Protein AF-A0A957K5P0-F1 (afdb_monomer_lite)

pLDDT: mean 85.49, std 14.0, range [40.69, 98.44]

Secondary structure (DSSP, 8-state):
--EEEEE--SSHHHHHHHHHHHHHHHHTT-EEEEEE-GGGHHHHHTTT-EEEE-S--HHHHHHSHHHHTTTTS-S-HHHHHHHHHHHHHHHHHHHHHHHHHHHTT-SEEEE-TT-THHHHHHHHHTS-EEE--SS--S--SSS--TTSPTT----HHHHHHHHHHHHHHHHHHHHHHHHHHHHHTTPPPPPTT-SHHHHT--

Structure (mmCIF, N/CA/C/O backbone):
data_AF-A0A957K5P0-F1
#
_entry.id   AF-A0A957K5P0-F1
#
loop_
_atom_site.group_PDB
_atom_site.id
_atom_site.type_symbol
_atom_site.label_atom_id
_atom_site.label_alt_id
_atom_site.label_comp_id
_atom_site.label_asym_id
_atom_site.label_entity_id
_atom_site.label_seq_id
_atom_site.pdbx_PDB_ins_code
_atom_site.Cartn_x
_atom_site.Cartn_y
_atom_site.Cartn_z
_atom_site.occupancy
_atom_site.B_iso_or_equiv
_atom_site.auth_seq_id
_atom_site.auth_comp_id
_atom_site.auth_asym_id
_atom_site.auth_atom_id
_atom_site.pdbx_PDB_model_num
ATOM 1 N N . MET A 1 1 ? -14.187 -4.983 19.561 1.00 75.81 1 MET A N 1
ATOM 2 C CA . MET A 1 1 ? -14.587 -5.215 18.154 1.00 75.81 1 MET A CA 1
ATOM 3 C C . MET A 1 1 ? -13.402 -4.799 17.308 1.00 75.81 1 MET A C 1
ATOM 5 O O . MET A 1 1 ? -12.979 -3.665 17.482 1.00 75.81 1 MET A O 1
ATOM 9 N N . MET A 1 2 ? -12.829 -5.706 16.510 1.00 93.19 2 MET A N 1
ATOM 10 C CA . MET A 1 2 ? -11.567 -5.435 15.807 1.00 93.19 2 MET A CA 1
ATOM 11 C C . MET A 1 2 ? -11.745 -4.405 14.689 1.00 93.19 2 MET A C 1
ATOM 13 O O . MET A 1 2 ? -12.748 -4.437 13.964 1.00 93.19 2 MET A O 1
ATOM 17 N N . ARG A 1 3 ? -10.760 -3.518 14.552 1.00 97.38 3 ARG A N 1
ATOM 18 C CA . ARG A 1 3 ? -10.674 -2.493 13.518 1.00 97.38 3 ARG A CA 1
ATOM 19 C C . ARG A 1 3 ? -9.649 -2.867 12.454 1.00 97.38 3 ARG A C 1
ATOM 21 O O . ARG A 1 3 ? -8.472 -3.055 12.745 1.00 97.38 3 ARG A O 1
ATOM 28 N N . ILE A 1 4 ? -10.097 -2.919 11.206 1.00 98.31 4 ILE A N 1
ATOM 29 C CA . ILE A 1 4 ? -9.258 -3.201 10.043 1.00 98.31 4 ILE A CA 1
ATOM 30 C C . ILE A 1 4 ? -9.073 -1.907 9.255 1.00 98.31 4 ILE A C 1
ATOM 32 O O . ILE A 1 4 ? -10.050 -1.318 8.780 1.00 98.31 4 ILE A O 1
ATOM 36 N N . THR A 1 5 ? -7.822 -1.485 9.082 1.00 98.25 5 THR A N 1
ATOM 37 C CA . THR A 1 5 ? -7.484 -0.377 8.185 1.00 98.25 5 THR A CA 1
ATOM 38 C C . THR A 1 5 ? -7.006 -0.922 6.846 1.00 98.25 5 THR A C 1
ATOM 40 O O . THR A 1 5 ? -6.006 -1.629 6.746 1.00 98.25 5 THR A O 1
ATOM 43 N N . LEU A 1 6 ? -7.743 -0.567 5.803 1.00 97.81 6 LEU A N 1
ATOM 44 C CA . LEU A 1 6 ? -7.465 -0.859 4.409 1.00 97.81 6 LEU A CA 1
ATOM 45 C C . LEU A 1 6 ? -6.734 0.335 3.793 1.00 97.81 6 LEU A C 1
ATOM 47 O O . LEU A 1 6 ? -7.343 1.386 3.643 1.00 97.81 6 LEU A O 1
ATOM 51 N N 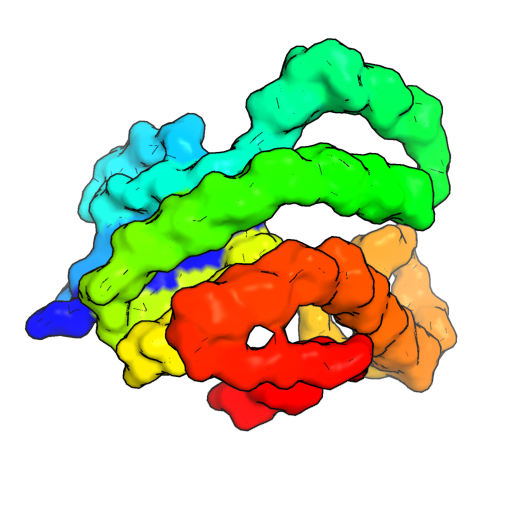. ILE A 1 7 ? -5.462 0.215 3.419 1.00 95.75 7 ILE A N 1
ATOM 52 C CA . ILE A 1 7 ? -4.703 1.329 2.827 1.00 95.75 7 ILE A CA 1
ATOM 53 C C . ILE A 1 7 ? -4.302 1.046 1.381 1.00 95.75 7 ILE A C 1
ATOM 55 O O . ILE A 1 7 ? -3.674 0.038 1.059 1.00 95.75 7 ILE A O 1
ATOM 59 N N . THR A 1 8 ? -4.651 1.959 0.481 1.00 93.00 8 THR A N 1
ATOM 60 C CA . THR A 1 8 ? -4.338 1.829 -0.944 1.00 93.00 8 THR A CA 1
ATOM 61 C C . THR A 1 8 ? -4.092 3.197 -1.572 1.00 93.00 8 THR A C 1
ATOM 63 O O . THR A 1 8 ? -4.783 4.175 -1.286 1.00 93.00 8 THR A O 1
ATOM 66 N N . ILE A 1 9 ? -3.072 3.276 -2.420 1.00 88.31 9 ILE A N 1
ATOM 67 C CA . ILE A 1 9 ? -2.622 4.494 -3.102 1.00 88.31 9 ILE A CA 1
ATOM 68 C C . ILE A 1 9 ? -2.639 4.182 -4.593 1.00 88.31 9 ILE A C 1
ATOM 70 O O . ILE A 1 9 ? -2.082 3.166 -5.004 1.00 88.31 9 ILE A O 1
ATOM 74 N N . GLY A 1 10 ? -3.255 5.045 -5.399 1.00 85.38 10 GLY A N 1
ATOM 75 C CA . GLY A 1 10 ? -3.284 4.867 -6.844 1.00 85.38 10 GLY A CA 1
ATOM 76 C C . GLY A 1 10 ? -4.555 5.364 -7.521 1.00 85.38 10 GLY A C 1
ATOM 77 O O . GLY A 1 10 ? -5.130 6.410 -7.208 1.00 85.38 10 GLY A O 1
ATOM 78 N N . SER A 1 11 ? -4.942 4.631 -8.554 1.00 88.62 11 SER A N 1
ATOM 79 C CA . SER A 1 11 ? -6.088 4.911 -9.405 1.00 88.62 11 SER A CA 1
ATOM 80 C C . SER A 1 11 ? -7.366 4.266 -8.863 1.00 88.62 11 SER A C 1
ATOM 82 O O . SER A 1 11 ? -7.363 3.576 -7.850 1.00 88.62 11 SER A O 1
ATOM 84 N N . ARG A 1 12 ? -8.484 4.439 -9.579 1.00 90.94 12 ARG A N 1
ATOM 85 C CA . ARG A 1 12 ? -9.734 3.755 -9.225 1.00 90.94 12 ARG A CA 1
ATOM 86 C C . ARG A 1 12 ? -9.582 2.228 -9.239 1.00 90.94 12 ARG A C 1
ATOM 88 O O . ARG A 1 12 ? -10.186 1.579 -8.396 1.00 90.94 12 ARG A O 1
ATOM 95 N N . GLY A 1 13 ? -8.739 1.679 -10.121 1.00 90.50 13 GLY A N 1
ATOM 96 C CA . GLY A 1 13 ? -8.449 0.242 -10.156 1.00 90.50 13 GLY A CA 1
ATOM 97 C C . GLY A 1 13 ? -7.774 -0.279 -8.884 1.00 90.50 13 GLY A C 1
ATOM 98 O O . GLY A 1 13 ? -7.910 -1.455 -8.575 1.00 90.50 13 GLY A O 1
ATOM 99 N N . ASP A 1 14 ? -7.111 0.595 -8.121 1.00 90.94 14 ASP A N 1
ATOM 100 C CA . ASP A 1 14 ? -6.485 0.260 -6.839 1.00 90.94 14 ASP A CA 1
ATOM 101 C C . ASP A 1 14 ? -7.449 0.429 -5.654 1.00 90.94 14 ASP A C 1
ATOM 103 O O . ASP A 1 14 ? -7.320 -0.262 -4.645 1.00 90.94 14 ASP A O 1
ATOM 107 N N . VAL A 1 15 ? -8.417 1.348 -5.758 1.00 94.88 15 VAL A N 1
ATOM 108 C CA . VAL A 1 15 ? -9.359 1.678 -4.672 1.00 94.88 15 VAL A CA 1
ATOM 109 C C . VAL A 1 15 ? -10.610 0.810 -4.700 1.00 94.88 15 VAL A C 1
ATOM 111 O O . VAL A 1 15 ? -11.065 0.345 -3.660 1.00 94.88 15 VAL A O 1
ATOM 114 N N . GLU A 1 16 ? -11.180 0.571 -5.876 1.00 96.50 16 GLU A N 1
ATOM 115 C CA . GLU A 1 16 ? -12.452 -0.140 -6.028 1.00 96.50 16 GLU A CA 1
ATOM 116 C C . GLU A 1 16 ? -12.427 -1.578 -5.473 1.00 96.50 16 GLU A C 1
ATOM 118 O O . GLU A 1 16 ? -13.344 -1.925 -4.724 1.00 96.50 16 GLU A O 1
ATOM 123 N N . PRO A 1 17 ? -11.369 -2.387 -5.681 1.00 96.81 17 PRO A N 1
ATOM 124 C CA . PRO A 1 17 ? -11.262 -3.693 -5.028 1.00 96.81 17 PRO A CA 1
ATOM 125 C C . PRO A 1 17 ? -11.182 -3.610 -3.497 1.00 96.81 17 PRO A C 1
ATOM 127 O O . PRO A 1 17 ? -11.706 -4.480 -2.806 1.00 96.81 17 PRO A O 1
ATOM 130 N N . PHE A 1 18 ? -10.568 -2.555 -2.951 1.00 97.50 18 PHE A N 1
ATOM 131 C CA . PHE A 1 18 ? -10.485 -2.334 -1.504 1.00 97.50 18 PHE A CA 1
ATOM 132 C C . PHE A 1 18 ? -11.826 -1.885 -0.918 1.00 97.50 18 PHE A C 1
ATOM 134 O O . PHE A 1 18 ? -12.148 -2.262 0.205 1.00 97.50 18 PHE A O 1
ATOM 141 N N . VAL A 1 19 ? -12.641 -1.145 -1.676 1.00 98.12 19 VAL A N 1
ATOM 142 C CA . VAL A 1 19 ? -14.031 -0.850 -1.295 1.00 98.12 19 VAL A CA 1
ATOM 143 C C . VAL A 1 19 ? -14.848 -2.139 -1.226 1.00 98.12 19 VAL A C 1
ATOM 145 O O . VAL A 1 19 ? -15.540 -2.367 -0.237 1.00 98.12 19 VAL A O 1
ATOM 148 N N . ALA A 1 20 ? -14.726 -3.013 -2.229 1.00 98.06 20 ALA A N 1
ATOM 149 C CA . ALA A 1 20 ? -15.413 -4.303 -2.234 1.00 98.06 20 ALA A CA 1
ATOM 150 C C . ALA A 1 20 ? -14.977 -5.195 -1.056 1.00 98.06 20 ALA A C 1
ATOM 152 O O . ALA A 1 20 ? -15.826 -5.722 -0.336 1.00 98.06 20 ALA A O 1
ATOM 153 N N . LEU A 1 21 ? -13.665 -5.303 -0.810 1.00 97.94 21 LEU A N 1
ATOM 154 C CA . LEU A 1 21 ? -13.115 -6.019 0.344 1.00 97.94 21 LEU A CA 1
ATOM 155 C C . LEU A 1 21 ? -13.622 -5.429 1.666 1.00 97.94 21 LEU A C 1
ATOM 157 O O . LEU A 1 21 ? -14.060 -6.165 2.547 1.00 97.94 21 LEU A O 1
ATOM 161 N N . GLY A 1 22 ? -13.588 -4.103 1.801 1.00 98.00 22 GLY A N 1
ATOM 162 C CA . GLY A 1 22 ? -14.018 -3.419 3.012 1.00 98.00 22 GLY A CA 1
ATOM 163 C C . GLY A 1 22 ? -15.495 -3.604 3.305 1.00 98.00 22 GLY A C 1
ATOM 164 O O . GLY A 1 22 ? -15.860 -3.824 4.457 1.00 98.00 22 GLY A O 1
ATOM 165 N N . LYS A 1 23 ? -16.334 -3.602 2.267 1.00 98.19 23 LYS A N 1
ATOM 166 C CA . LYS A 1 23 ? -17.756 -3.906 2.402 1.00 98.19 23 LYS A CA 1
ATOM 167 C C . LYS A 1 23 ? -17.969 -5.324 2.936 1.00 98.19 23 LYS A C 1
ATOM 169 O O . LYS A 1 23 ? -18.654 -5.480 3.940 1.00 98.19 23 LYS A O 1
ATOM 174 N N . GLY A 1 24 ? -17.319 -6.326 2.340 1.00 98.19 24 GLY A N 1
ATOM 175 C CA . GLY A 1 24 ? -17.423 -7.714 2.807 1.00 98.19 24 GLY A CA 1
ATOM 176 C C . GLY A 1 24 ? -16.927 -7.906 4.247 1.00 98.19 24 GLY A C 1
ATOM 177 O O . GLY A 1 24 ? -17.561 -8.599 5.037 1.00 98.19 24 GLY A O 1
ATOM 178 N N . LEU A 1 25 ? -15.833 -7.239 4.632 1.00 97.88 25 LEU A N 1
ATOM 179 C CA . LEU A 1 25 ? -15.341 -7.247 6.016 1.00 97.88 25 LEU A CA 1
ATOM 180 C C . LEU A 1 25 ? -16.316 -6.555 6.983 1.00 97.88 25 LEU A C 1
ATOM 182 O O . LEU A 1 25 ? -16.524 -7.032 8.098 1.00 97.88 25 LEU A O 1
ATOM 186 N N . SER A 1 26 ? -16.939 -5.453 6.565 1.00 97.62 26 SER A N 1
ATOM 187 C CA . SER A 1 26 ? -17.946 -4.776 7.382 1.00 97.62 26 SER A CA 1
ATOM 188 C C . SER A 1 26 ? -19.199 -5.636 7.566 1.00 97.62 26 SER A C 1
ATOM 190 O O . SER A 1 26 ? -19.731 -5.695 8.672 1.00 97.62 26 SER A O 1
ATOM 192 N N . GLU A 1 27 ? -19.651 -6.329 6.517 1.00 97.44 27 GLU A N 1
ATOM 193 C CA . GLU A 1 27 ? -20.765 -7.289 6.570 1.00 97.44 27 GLU A CA 1
ATOM 194 C C . GLU A 1 27 ? -20.444 -8.491 7.473 1.00 97.44 27 GLU A C 1
ATOM 196 O O . GLU A 1 27 ? -21.326 -9.007 8.155 1.00 97.44 27 GLU A O 1
ATOM 201 N N . ALA A 1 28 ? -19.170 -8.885 7.551 1.00 97.31 28 ALA A N 1
ATOM 202 C CA . ALA A 1 28 ? -18.680 -9.899 8.483 1.00 97.31 28 ALA A CA 1
ATOM 203 C C . ALA A 1 28 ? -18.552 -9.404 9.943 1.00 97.31 28 ALA A C 1
ATOM 205 O O . ALA A 1 28 ? -18.158 -10.175 10.818 1.00 97.31 28 ALA A O 1
ATOM 206 N N . GLY A 1 29 ? -18.883 -8.138 10.229 1.00 96.94 29 GLY A N 1
ATOM 207 C CA . GLY A 1 29 ? -18.914 -7.583 11.585 1.00 96.94 29 GLY A CA 1
ATOM 208 C C . GLY A 1 29 ? -17.619 -6.910 12.053 1.00 96.94 29 GLY A C 1
ATOM 209 O O . GLY A 1 29 ? -17.462 -6.673 13.252 1.00 96.94 29 GLY A O 1
ATOM 210 N N . PHE A 1 30 ? -16.687 -6.581 11.154 1.00 97.81 30 PHE A N 1
ATOM 211 C CA . PHE A 1 30 ? -15.500 -5.784 11.494 1.00 97.81 30 PHE A CA 1
ATOM 212 C C . PHE A 1 30 ? -15.768 -4.281 11.371 1.00 97.81 30 PHE A C 1
ATOM 214 O O . PHE A 1 30 ? -16.582 -3.844 10.559 1.00 97.81 30 PHE A O 1
ATOM 221 N N . ARG A 1 31 ? -15.048 -3.455 12.143 1.00 97.75 31 ARG A N 1
ATOM 222 C CA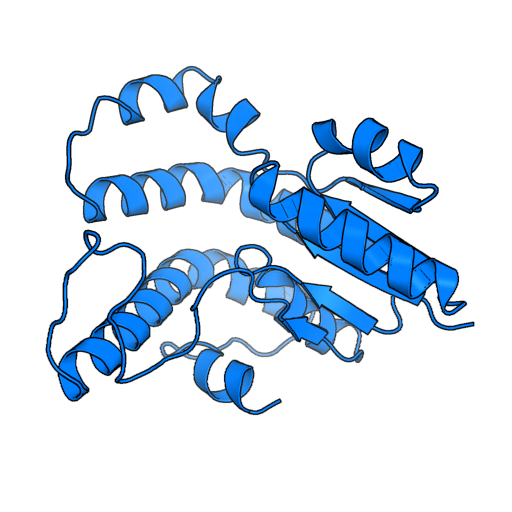 . ARG A 1 31 ? -14.994 -2.009 11.873 1.00 97.75 31 ARG A CA 1
ATOM 223 C C . ARG A 1 31 ? -13.959 -1.762 10.790 1.00 97.75 31 ARG A C 1
ATOM 225 O O . ARG A 1 31 ? -12.797 -2.108 10.980 1.00 97.75 31 ARG A O 1
ATOM 232 N N . VAL A 1 32 ? -14.366 -1.169 9.675 1.00 98.25 32 VAL A N 1
ATOM 233 C CA . VAL A 1 32 ? -13.487 -0.999 8.517 1.00 98.25 32 VAL A CA 1
ATOM 234 C C . VAL A 1 32 ? -13.282 0.473 8.205 1.00 98.25 32 VAL A C 1
ATOM 236 O O . VAL A 1 32 ? -14.236 1.238 8.072 1.00 98.25 32 VAL A O 1
ATOM 239 N N . CYS A 1 33 ? -12.017 0.841 8.043 1.00 98.00 33 CYS A N 1
ATOM 240 C CA . CYS A 1 33 ? -11.596 2.153 7.589 1.00 98.00 33 CYS A CA 1
ATOM 241 C C . CYS A 1 33 ? -10.761 2.010 6.325 1.00 98.00 33 CYS A C 1
ATOM 243 O O . CYS A 1 33 ? -9.794 1.254 6.317 1.00 98.00 33 CYS A O 1
ATOM 245 N N . LEU A 1 34 ? -11.099 2.754 5.275 1.00 98.31 34 LEU A N 1
ATOM 246 C CA . LEU A 1 34 ? -10.327 2.787 4.040 1.00 98.31 34 LEU A CA 1
ATOM 247 C C . LEU A 1 34 ? -9.552 4.102 3.941 1.00 98.31 34 LEU A C 1
ATOM 249 O O . LEU A 1 34 ? -10.119 5.193 3.988 1.00 98.31 34 LEU A O 1
ATOM 253 N N . ALA A 1 35 ? -8.237 3.976 3.805 1.00 97.38 35 ALA A N 1
ATOM 254 C CA . ALA A 1 35 ? -7.298 5.067 3.658 1.00 97.38 35 ALA A CA 1
ATOM 255 C C . ALA A 1 35 ? -6.806 5.180 2.208 1.00 97.38 35 ALA A C 1
ATOM 257 O O . ALA A 1 35 ? -6.200 4.247 1.674 1.00 97.38 35 ALA A O 1
ATOM 258 N N . SER A 1 36 ? -7.095 6.308 1.554 1.00 95.94 36 SER A N 1
ATOM 259 C CA . SER A 1 36 ? -6.679 6.587 0.171 1.00 95.94 36 SER A CA 1
ATOM 260 C C . SER A 1 36 ? -6.738 8.089 -0.141 1.00 95.94 36 SER A C 1
ATOM 262 O O . SER A 1 36 ? -6.935 8.906 0.753 1.00 95.94 36 SER A O 1
ATOM 264 N N . HIS A 1 37 ? -6.572 8.480 -1.404 1.00 94.44 37 HIS A N 1
ATOM 265 C CA . HIS A 1 37 ? -6.607 9.884 -1.822 1.00 94.44 37 HIS A CA 1
ATOM 266 C C . HIS A 1 37 ? -7.974 10.529 -1.589 1.00 94.44 37 HIS A C 1
ATOM 268 O O . HIS A 1 37 ? -9.005 9.915 -1.869 1.00 94.44 37 HIS A O 1
ATOM 274 N N . GLU A 1 38 ? -7.978 11.792 -1.148 1.00 95.44 38 GLU A N 1
ATOM 275 C CA . GLU A 1 38 ? -9.181 12.551 -0.762 1.00 95.44 38 GLU A CA 1
ATOM 276 C C . GLU A 1 38 ? -10.300 12.496 -1.815 1.00 95.44 38 GLU A C 1
ATOM 278 O O . GLU A 1 38 ? -11.468 12.329 -1.467 1.00 95.44 38 GLU A O 1
ATOM 283 N N . ARG A 1 39 ? -9.962 12.511 -3.113 1.00 94.38 39 ARG A N 1
ATOM 284 C CA . ARG A 1 39 ? -10.945 12.399 -4.208 1.00 94.38 39 ARG A CA 1
ATOM 285 C C . ARG A 1 39 ? -11.838 11.154 -4.146 1.00 94.38 39 ARG A C 1
ATOM 287 O O . ARG A 1 39 ? -12.899 11.138 -4.764 1.00 94.38 39 ARG A O 1
ATOM 294 N N . PHE A 1 40 ? -11.408 10.097 -3.457 1.00 96.88 40 PHE A N 1
ATOM 295 C CA . PHE A 1 40 ? -12.169 8.859 -3.317 1.00 96.88 40 PHE A CA 1
ATOM 296 C C . PHE A 1 40 ? -13.083 8.844 -2.093 1.00 96.88 40 PHE A C 1
ATOM 298 O O . PHE A 1 40 ? -13.868 7.906 -1.976 1.00 96.88 40 PHE A O 1
ATOM 305 N N . ARG A 1 41 ? -13.059 9.872 -1.229 1.00 97.88 41 ARG A N 1
ATOM 306 C CA . ARG A 1 41 ? -13.907 9.948 -0.029 1.00 97.88 41 ARG A CA 1
ATOM 307 C C . ARG A 1 41 ? -15.364 9.645 -0.346 1.00 97.88 41 ARG A C 1
ATOM 309 O O . ARG A 1 41 ? -15.912 8.699 0.202 1.00 97.88 41 ARG A O 1
ATOM 316 N N . ALA A 1 42 ? -15.959 10.405 -1.267 1.00 98.00 42 ALA A N 1
ATOM 317 C CA . ALA A 1 42 ? -17.368 10.256 -1.626 1.00 98.00 42 ALA A CA 1
ATOM 318 C C . ALA A 1 42 ? -17.689 8.859 -2.181 1.00 98.00 42 ALA A C 1
ATOM 320 O O . ALA A 1 42 ? -18.744 8.305 -1.891 1.00 98.00 42 ALA A O 1
ATOM 321 N N . PHE A 1 43 ? -16.772 8.273 -2.956 1.00 97.94 43 PHE A N 1
ATOM 322 C CA . PHE A 1 43 ? -16.939 6.921 -3.484 1.00 97.94 43 PHE A CA 1
ATOM 323 C C . PHE A 1 43 ? -16.925 5.876 -2.365 1.00 97.94 43 PHE A C 1
ATOM 325 O O . PHE A 1 43 ? -17.775 4.998 -2.352 1.00 97.94 43 PHE A O 1
ATOM 332 N N . VAL A 1 44 ? -15.996 5.986 -1.415 1.00 98.19 44 VAL A N 1
ATOM 333 C CA . VAL A 1 44 ? -15.845 5.051 -0.292 1.00 98.19 44 VAL A CA 1
ATOM 334 C C . VAL A 1 44 ? -17.019 5.160 0.683 1.00 98.19 44 VAL A C 1
ATOM 336 O O . VAL A 1 44 ? -17.623 4.149 1.041 1.00 98.19 44 VAL A O 1
ATOM 339 N N . THR A 1 45 ? -17.380 6.381 1.087 1.00 98.06 45 THR A N 1
ATOM 340 C CA . THR A 1 45 ? -18.448 6.609 2.069 1.00 98.06 45 THR A CA 1
ATOM 341 C C . THR A 1 45 ? -19.830 6.263 1.520 1.00 98.06 45 THR A C 1
ATOM 343 O O . THR A 1 45 ? -20.707 5.896 2.299 1.00 98.06 45 THR A O 1
ATOM 346 N N . ALA A 1 46 ? -20.029 6.288 0.196 1.00 97.88 46 ALA A N 1
ATOM 347 C CA . ALA A 1 46 ? -21.258 5.805 -0.440 1.00 97.88 46 ALA A CA 1
ATOM 348 C C . ALA A 1 46 ? -21.535 4.310 -0.181 1.00 97.88 46 ALA A C 1
ATOM 350 O O . ALA A 1 46 ? -22.683 3.883 -0.264 1.00 97.88 46 ALA A O 1
ATOM 351 N N . TYR A 1 47 ? -20.511 3.524 0.175 1.00 97.44 47 TYR A N 1
ATOM 352 C CA . TYR A 1 47 ? -20.648 2.121 0.590 1.00 97.44 47 TYR A CA 1
ATOM 353 C C . TYR A 1 47 ? -20.656 1.936 2.116 1.00 97.44 47 TYR A C 1
ATOM 355 O O . TYR A 1 47 ? -20.527 0.813 2.594 1.00 97.44 47 TYR A O 1
ATOM 363 N N . GLY A 1 48 ? -20.805 3.019 2.887 1.00 96.12 48 GLY A N 1
ATOM 364 C CA . GLY A 1 48 ? -20.906 2.969 4.348 1.00 96.12 48 GLY A CA 1
ATOM 365 C C . GLY A 1 48 ? -19.584 2.719 5.079 1.00 96.12 48 GLY A C 1
ATOM 366 O O . GLY A 1 48 ? -19.600 2.423 6.270 1.00 96.12 48 GLY A O 1
ATOM 367 N N . LEU A 1 49 ? -18.443 2.833 4.393 1.00 98.06 49 LEU A N 1
ATOM 368 C CA . LEU A 1 49 ? -17.118 2.653 4.991 1.00 98.06 49 LEU A CA 1
ATOM 369 C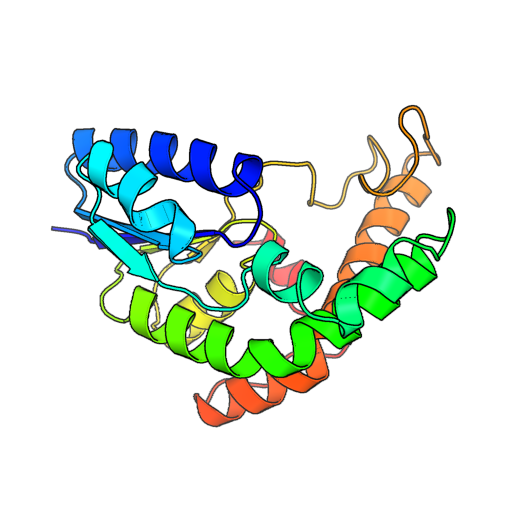 C . LEU A 1 49 ? -16.588 3.968 5.583 1.00 98.06 49 LEU A C 1
ATOM 371 O O . LEU A 1 49 ? -16.774 5.040 5.000 1.00 98.06 49 LEU A O 1
ATOM 375 N N . GLU A 1 50 ? -15.873 3.887 6.712 1.00 98.06 50 GLU A N 1
ATOM 376 C CA . GLU A 1 50 ? -15.107 5.029 7.227 1.00 98.06 50 GLU A CA 1
ATOM 377 C C . GLU A 1 50 ? -13.962 5.354 6.255 1.00 98.06 50 GLU A C 1
ATOM 379 O O . GLU A 1 50 ? -13.328 4.450 5.706 1.00 98.06 50 GLU A O 1
ATOM 384 N N . PHE A 1 51 ? -13.680 6.642 6.048 1.00 98.44 51 PHE A N 1
ATOM 385 C CA . PHE A 1 51 ? -12.629 7.093 5.141 1.00 98.44 51 PHE A CA 1
ATOM 386 C C . PHE A 1 51 ? -11.631 8.020 5.834 1.00 98.44 51 PHE A C 1
ATOM 388 O O . PHE A 1 51 ? -12.025 8.998 6.480 1.00 98.44 51 PHE A O 1
ATOM 395 N N . ARG A 1 52 ? -10.336 7.766 5.616 1.00 97.94 52 ARG A N 1
ATOM 396 C CA . ARG A 1 52 ? -9.236 8.630 6.067 1.00 97.94 52 ARG A CA 1
ATOM 397 C C . ARG A 1 52 ? -8.347 9.033 4.882 1.00 97.94 52 ARG A C 1
ATOM 399 O O . ARG A 1 52 ? -7.927 8.164 4.124 1.00 97.94 52 ARG A O 1
ATOM 406 N N . PRO A 1 53 ? -8.067 10.327 4.681 1.00 96.31 53 PRO A N 1
ATOM 407 C CA . PRO A 1 53 ? -7.293 10.758 3.530 1.00 96.31 53 PRO A CA 1
ATOM 408 C C . PRO A 1 53 ? -5.814 10.426 3.678 1.00 96.31 53 PRO A C 1
ATOM 410 O O . PRO A 1 53 ? -5.262 10.474 4.773 1.00 96.31 53 PRO A O 1
ATOM 413 N N . VAL A 1 54 ? -5.182 10.143 2.544 1.00 94.06 54 VAL A N 1
ATOM 414 C CA . VAL A 1 54 ? -3.736 10.012 2.390 1.00 94.06 54 VAL A CA 1
ATOM 415 C C . VAL A 1 54 ? -3.297 10.853 1.197 1.00 94.06 54 VAL A C 1
ATOM 417 O O . VAL A 1 54 ? -3.846 10.727 0.096 1.00 94.06 54 VAL A O 1
ATOM 420 N N . ALA A 1 55 ? -2.302 11.713 1.416 1.00 88.69 55 ALA A N 1
ATOM 421 C CA . ALA A 1 55 ? -1.720 12.572 0.393 1.00 88.69 55 ALA A CA 1
ATOM 422 C C . ALA A 1 55 ? -1.132 11.799 -0.808 1.00 88.69 55 ALA A C 1
ATOM 424 O O . ALA A 1 55 ? -1.087 10.569 -0.857 1.00 88.69 55 ALA A O 1
ATOM 425 N N . GLY A 1 56 ? -0.640 12.548 -1.798 1.00 81.38 56 GLY A N 1
ATOM 426 C CA . GLY A 1 56 ? 0.119 11.992 -2.919 1.00 81.38 56 GLY A CA 1
ATOM 427 C C . GLY A 1 56 ? -0.735 11.472 -4.074 1.00 81.38 56 GLY A C 1
ATOM 428 O O . GLY A 1 56 ? -0.336 10.498 -4.709 1.00 81.38 56 GLY A O 1
ATOM 429 N N . ASP A 1 57 ? -1.885 12.098 -4.356 1.00 80.19 57 ASP A N 1
ATOM 430 C CA . ASP A 1 57 ? -2.719 11.735 -5.506 1.00 80.19 57 ASP A CA 1
ATOM 431 C C . ASP A 1 57 ? -1.946 11.923 -6.825 1.00 80.19 57 ASP A C 1
ATOM 433 O O . ASP A 1 57 ? -1.629 13.059 -7.197 1.00 80.19 57 ASP A O 1
ATOM 437 N N . PRO A 1 58 ? -1.676 10.847 -7.589 1.00 69.81 58 PRO A N 1
ATOM 438 C CA . PRO A 1 58 ? -0.929 10.949 -8.835 1.00 69.81 58 PRO A CA 1
ATOM 439 C C . PRO A 1 58 ? -1.557 11.915 -9.842 1.00 69.81 58 PRO A C 1
ATOM 441 O O . PRO A 1 58 ? -0.831 12.536 -10.612 1.00 69.81 58 PRO A O 1
ATOM 444 N N . ARG A 1 59 ? -2.889 12.073 -9.857 1.00 69.44 59 ARG A N 1
ATOM 445 C CA . ARG A 1 59 ? -3.553 12.997 -10.787 1.00 69.44 59 ARG A CA 1
ATOM 446 C C . ARG A 1 59 ? -3.289 14.449 -10.434 1.00 69.44 59 ARG A C 1
ATOM 448 O O . ARG A 1 59 ? -2.981 15.221 -11.333 1.00 69.44 59 ARG A O 1
ATOM 455 N N . GLU A 1 60 ? -3.380 14.807 -9.159 1.00 70.50 60 GLU A N 1
ATOM 456 C CA . GLU A 1 60 ? -3.077 16.169 -8.712 1.00 70.50 60 GLU A CA 1
ATOM 457 C C . GLU A 1 60 ? -1.619 16.520 -8.994 1.00 70.50 60 GLU A C 1
ATOM 459 O O . GLU A 1 60 ? -1.312 17.639 -9.399 1.00 70.50 60 GLU A O 1
ATOM 464 N N . ILE A 1 61 ? -0.716 15.549 -8.843 1.00 70.38 61 ILE A N 1
ATOM 465 C CA . ILE A 1 61 ? 0.698 15.762 -9.137 1.00 70.38 61 ILE A CA 1
ATOM 466 C C . ILE A 1 61 ? 0.938 15.905 -10.647 1.00 70.38 61 ILE A C 1
ATOM 468 O O . ILE A 1 61 ? 1.672 16.795 -11.066 1.00 70.38 61 ILE A O 1
ATOM 472 N N . LEU A 1 62 ? 0.293 15.076 -11.474 1.00 66.06 62 LEU A N 1
ATOM 473 C CA . LEU A 1 62 ? 0.422 15.137 -12.935 1.00 66.06 62 LEU A CA 1
ATOM 474 C C . LEU A 1 62 ? -0.239 16.378 -13.557 1.00 66.06 62 LEU A C 1
ATOM 476 O O . LEU A 1 62 ? 0.165 16.797 -14.640 1.00 66.06 62 LEU A O 1
ATOM 480 N N . GLN A 1 63 ? -1.246 16.961 -12.901 1.00 65.25 63 GLN A N 1
ATOM 481 C CA . GLN A 1 63 ? -1.918 18.183 -13.355 1.00 65.25 63 GLN A CA 1
ATOM 482 C C . GLN A 1 63 ? -1.113 19.458 -13.065 1.00 65.25 63 GLN A C 1
ATOM 484 O O . GLN A 1 63 ? -1.329 20.471 -13.731 1.00 65.25 63 GLN A O 1
ATOM 489 N N . LYS A 1 64 ? -0.165 19.424 -12.120 1.00 63.69 64 LYS A N 1
ATOM 490 C CA . LYS A 1 64 ? 0.774 20.532 -11.886 1.00 63.69 64 LYS A CA 1
ATOM 491 C C . LYS A 1 64 ? 1.759 20.647 -13.059 1.00 63.69 64 LYS A C 1
ATOM 493 O O . LYS A 1 64 ? 2.059 19.656 -13.721 1.00 63.69 64 LYS A O 1
ATOM 498 N N . ALA A 1 65 ? 2.264 21.857 -13.319 1.00 51.91 65 ALA A N 1
ATOM 499 C CA . ALA A 1 65 ? 3.078 22.201 -14.499 1.00 51.91 65 ALA A CA 1
ATOM 500 C C . ALA A 1 65 ? 4.297 21.276 -14.736 1.00 51.91 65 ALA A C 1
ATOM 502 O O . ALA A 1 65 ? 4.731 21.095 -15.869 1.00 51.91 65 ALA A O 1
ATOM 503 N N . GLU A 1 66 ? 4.806 20.637 -13.683 1.00 53.66 66 GLU A N 1
ATOM 504 C CA . GLU A 1 66 ? 5.925 19.685 -13.712 1.00 53.66 66 GLU A CA 1
ATOM 505 C C . GLU A 1 66 ? 5.545 18.289 -14.253 1.00 53.66 66 GLU A C 1
ATOM 507 O O . GLU A 1 66 ? 6.422 17.524 -14.650 1.00 53.66 66 GLU A O 1
ATOM 512 N N . GLY A 1 67 ? 4.251 17.944 -14.293 1.00 51.56 67 GLY A N 1
ATOM 513 C CA . GLY A 1 67 ? 3.730 16.653 -14.753 1.00 51.56 67 GLY A CA 1
ATOM 514 C C . GLY A 1 67 ? 3.605 16.515 -16.276 1.00 51.56 67 GLY A C 1
ATOM 515 O O . GLY A 1 67 ? 3.728 15.413 -16.817 1.00 51.56 67 GLY A O 1
ATOM 516 N N . GLN A 1 68 ? 3.405 17.627 -16.989 1.00 50.75 68 GLN A N 1
ATOM 517 C CA . GLN A 1 68 ? 3.112 17.631 -18.430 1.00 50.75 68 GLN A CA 1
ATOM 518 C C . GLN A 1 68 ? 4.355 17.378 -19.299 1.00 50.75 68 GLN A C 1
ATOM 520 O O . GLN A 1 68 ? 4.268 16.698 -20.322 1.00 50.75 68 GLN A O 1
ATOM 525 N N . THR A 1 69 ? 5.540 17.810 -18.857 1.00 50.47 69 THR A N 1
ATOM 526 C CA . THR A 1 69 ? 6.836 17.523 -19.506 1.00 50.47 69 THR A CA 1
ATOM 527 C C . THR A 1 69 ? 7.217 16.036 -19.461 1.00 50.47 69 THR A C 1
ATOM 529 O O . THR A 1 69 ? 8.112 15.601 -20.185 1.00 50.47 69 THR A O 1
ATOM 532 N N . LEU A 1 70 ? 6.539 15.231 -18.634 1.00 50.44 70 LEU A N 1
ATOM 533 C CA . LEU A 1 70 ? 6.876 13.828 -18.363 1.00 50.44 70 LEU A CA 1
ATOM 534 C C . LEU A 1 70 ? 6.153 12.842 -19.286 1.00 50.44 70 LEU A C 1
ATOM 536 O O . LEU A 1 70 ? 6.708 11.785 -19.590 1.00 50.44 70 LEU A O 1
ATOM 540 N N . LEU A 1 71 ? 4.963 13.198 -19.783 1.00 51.09 71 LEU A N 1
ATOM 541 C CA . LEU A 1 71 ? 4.225 12.400 -20.774 1.00 51.09 71 LEU A CA 1
ATOM 542 C C . LEU A 1 71 ? 4.891 12.431 -22.163 1.00 51.09 71 LEU A C 1
ATOM 544 O O . LEU A 1 71 ? 4.651 11.547 -22.981 1.00 51.09 71 LEU A O 1
ATOM 548 N N . ALA A 1 72 ? 5.781 13.399 -22.403 1.00 49.69 72 ALA A N 1
ATOM 549 C CA . ALA A 1 72 ? 6.582 13.511 -23.623 1.00 49.69 72 ALA A CA 1
ATOM 550 C C . ALA A 1 72 ? 7.790 12.544 -23.665 1.00 49.69 72 ALA A C 1
ATOM 552 O O . ALA A 1 72 ? 8.445 12.399 -24.698 1.00 49.69 72 ALA A O 1
ATOM 553 N N . GLY A 1 73 ? 8.108 11.860 -22.558 1.00 46.25 73 GLY A N 1
ATOM 554 C CA . GLY A 1 73 ? 9.209 10.899 -22.482 1.00 46.25 73 GLY A CA 1
ATOM 555 C C . GLY A 1 73 ? 8.813 9.528 -23.030 1.00 46.25 73 GLY A C 1
ATOM 556 O O . GLY A 1 73 ? 8.481 8.637 -22.255 1.00 46.25 73 GLY A O 1
ATOM 557 N N . GLY A 1 74 ? 8.844 9.355 -24.354 1.00 50.69 74 GLY A N 1
ATOM 558 C CA . GLY A 1 74 ? 8.453 8.109 -25.027 1.00 50.69 74 GLY A CA 1
ATOM 559 C C . GLY A 1 74 ? 9.095 6.826 -24.465 1.00 50.69 74 GLY A C 1
ATOM 560 O O . GLY A 1 74 ? 10.197 6.881 -23.933 1.00 50.69 74 GLY A O 1
ATOM 561 N N . ARG A 1 75 ? 8.384 5.690 -24.614 1.00 52.69 75 ARG A N 1
ATOM 562 C CA . ARG A 1 75 ? 8.699 4.232 -24.478 1.00 52.69 75 ARG A CA 1
ATOM 563 C C . ARG A 1 75 ? 9.767 3.702 -23.483 1.00 52.69 75 ARG A C 1
ATOM 565 O O . ARG A 1 75 ? 9.867 2.488 -23.336 1.00 52.69 75 ARG A O 1
ATOM 572 N N . SER A 1 76 ? 10.545 4.519 -22.776 1.00 55.19 76 SER A N 1
ATOM 573 C CA . SER A 1 76 ? 11.630 4.072 -21.894 1.00 55.19 76 SER A CA 1
ATOM 574 C C . SER A 1 76 ? 11.155 3.960 -20.446 1.00 55.19 76 SER A C 1
ATOM 576 O O . SER A 1 76 ? 11.048 4.948 -19.717 1.00 55.19 76 SER A O 1
ATOM 578 N N . PHE A 1 77 ? 10.913 2.722 -20.016 1.00 54.97 77 PHE A N 1
ATOM 579 C CA . PHE A 1 77 ? 10.492 2.361 -18.660 1.00 54.97 77 PHE A CA 1
ATOM 580 C C . PHE A 1 77 ? 11.408 2.933 -17.557 1.00 54.97 77 PHE A C 1
ATOM 582 O O . PHE A 1 77 ? 10.925 3.378 -16.519 1.00 54.97 77 PHE A O 1
ATOM 589 N N . LEU A 1 78 ? 12.722 3.018 -17.801 1.00 56.69 78 LEU A N 1
ATOM 590 C CA . LEU A 1 78 ? 13.680 3.609 -16.855 1.00 56.69 78 LEU A CA 1
ATOM 591 C C . LEU A 1 78 ? 13.439 5.108 -16.630 1.00 56.69 78 LEU A C 1
ATOM 593 O O . LEU A 1 78 ? 13.554 5.593 -15.506 1.00 56.69 78 LEU A O 1
ATOM 597 N N . ARG A 1 79 ? 13.071 5.842 -17.686 1.00 61.09 79 ARG A N 1
ATOM 598 C CA . ARG A 1 79 ? 12.754 7.273 -17.595 1.00 61.09 79 ARG A CA 1
ATOM 599 C C . ARG A 1 79 ? 11.426 7.490 -16.873 1.00 61.09 79 ARG A C 1
ATOM 601 O O . ARG A 1 79 ? 11.342 8.364 -16.020 1.00 61.09 79 ARG A O 1
ATOM 608 N N . PHE A 1 80 ? 10.429 6.646 -17.139 1.00 62.81 80 PHE A N 1
ATOM 609 C CA . PHE A 1 80 ? 9.168 6.635 -16.393 1.00 62.81 80 PHE A CA 1
ATOM 610 C C . PHE A 1 80 ? 9.389 6.410 -14.889 1.00 62.81 80 PHE A C 1
ATOM 612 O O . PHE A 1 80 ? 8.894 7.177 -14.067 1.00 62.81 80 PHE A O 1
ATOM 619 N N . LEU A 1 81 ? 10.198 5.414 -14.524 1.00 62.44 81 LEU A N 1
ATOM 620 C CA . LEU A 1 81 ? 10.528 5.129 -13.128 1.00 62.44 81 LEU A CA 1
ATOM 621 C C . LEU A 1 81 ? 11.318 6.262 -12.451 1.00 62.44 81 LEU A C 1
ATOM 623 O O . LEU A 1 81 ? 11.067 6.584 -11.289 1.00 62.44 81 LEU A O 1
ATOM 627 N N . TRP A 1 82 ? 12.255 6.891 -13.167 1.00 64.12 82 TRP A N 1
ATOM 628 C CA . TRP A 1 82 ? 12.973 8.069 -12.672 1.00 64.12 82 TRP A CA 1
ATOM 629 C C . TRP A 1 82 ? 12.017 9.231 -12.383 1.00 64.12 82 TRP A C 1
ATOM 631 O O . TRP A 1 82 ? 12.088 9.857 -11.325 1.00 64.12 82 TRP A O 1
ATOM 641 N N . ASN A 1 83 ? 11.079 9.472 -13.294 1.00 65.06 83 ASN A N 1
ATOM 642 C CA . ASN A 1 83 ? 10.072 10.516 -13.165 1.00 65.06 83 ASN A CA 1
ATOM 643 C C . ASN A 1 83 ? 9.130 10.248 -11.983 1.00 65.06 83 ASN A C 1
ATOM 645 O O . ASN A 1 83 ? 8.895 11.149 -11.181 1.00 65.06 83 ASN A O 1
ATOM 649 N N . LEU A 1 84 ? 8.676 9.001 -11.805 1.00 64.31 84 LEU A N 1
ATOM 650 C CA . LEU A 1 84 ? 7.892 8.591 -10.635 1.00 64.31 84 LEU A CA 1
ATOM 651 C C . LEU A 1 84 ? 8.630 8.864 -9.323 1.00 64.31 84 LEU A C 1
ATOM 653 O O . LEU A 1 84 ? 8.028 9.362 -8.376 1.00 64.31 84 LEU A O 1
ATOM 657 N N . ARG A 1 85 ? 9.937 8.582 -9.259 1.00 67.94 85 ARG A N 1
ATOM 658 C CA . ARG A 1 85 ? 10.748 8.876 -8.069 1.00 67.94 85 ARG A CA 1
ATOM 659 C C . ARG A 1 85 ? 10.787 10.375 -7.762 1.00 67.94 85 ARG A C 1
ATOM 661 O O . ARG A 1 85 ? 10.670 10.743 -6.595 1.00 67.94 85 ARG A O 1
ATOM 668 N N . GLN A 1 86 ? 10.968 11.226 -8.772 1.00 67.00 86 GLN A N 1
ATOM 669 C CA . GLN A 1 86 ? 11.017 12.681 -8.576 1.00 67.00 86 GLN A CA 1
ATOM 670 C C . GLN A 1 86 ? 9.660 13.243 -8.148 1.00 67.00 86 GLN A C 1
ATOM 672 O O . GLN A 1 86 ? 9.600 14.073 -7.247 1.00 67.00 86 GLN A O 1
ATOM 677 N N . ILE A 1 87 ? 8.579 12.720 -8.727 1.00 66.00 87 ILE A N 1
ATOM 678 C CA . ILE A 1 87 ? 7.201 13.059 -8.370 1.00 66.00 87 ILE A CA 1
ATOM 679 C C . ILE A 1 87 ? 6.866 12.630 -6.942 1.00 66.00 87 ILE A C 1
ATOM 681 O O . ILE A 1 87 ? 6.286 13.405 -6.195 1.00 66.00 87 ILE A O 1
ATOM 685 N N . ALA A 1 88 ? 7.205 11.402 -6.550 1.00 69.44 88 ALA A N 1
ATOM 686 C CA . ALA A 1 88 ? 6.771 10.851 -5.270 1.00 69.44 88 ALA A CA 1
ATOM 687 C C . ALA A 1 88 ? 7.527 11.454 -4.078 1.00 69.44 88 ALA A C 1
ATOM 689 O O . ALA A 1 88 ? 6.986 11.535 -2.976 1.00 69.44 88 ALA A O 1
ATOM 690 N N . ARG A 1 89 ? 8.782 11.882 -4.273 1.00 76.06 89 ARG A N 1
ATOM 691 C CA . ARG A 1 89 ? 9.676 12.279 -3.175 1.00 76.06 89 ARG A CA 1
ATOM 692 C C . ARG A 1 89 ? 9.167 13.466 -2.336 1.00 76.06 89 ARG A C 1
ATOM 694 O O . ARG A 1 89 ? 9.233 13.337 -1.116 1.00 76.06 89 ARG A O 1
ATOM 701 N N . PRO A 1 90 ? 8.643 14.569 -2.910 1.00 79.62 90 PRO A N 1
ATOM 702 C CA . PRO A 1 90 ? 8.090 15.679 -2.127 1.00 79.62 90 PRO A CA 1
ATOM 703 C C . PRO A 1 90 ? 6.872 15.285 -1.284 1.00 79.62 90 PRO A C 1
ATOM 705 O O . PRO A 1 90 ? 6.691 15.801 -0.187 1.00 79.62 90 PRO A O 1
ATOM 708 N N . TYR A 1 91 ? 6.058 14.345 -1.771 1.00 81.44 91 TYR A N 1
ATOM 709 C CA . TYR A 1 91 ? 4.828 13.918 -1.095 1.00 81.44 91 TYR A CA 1
ATOM 710 C C . TYR A 1 91 ? 5.056 12.769 -0.118 1.00 81.44 91 TYR A C 1
ATOM 712 O O . TYR A 1 91 ? 4.212 12.525 0.737 1.00 81.44 91 TYR A O 1
ATOM 720 N N . ALA A 1 92 ? 6.194 12.078 -0.203 1.00 82.56 92 ALA A N 1
ATOM 721 C CA . ALA A 1 92 ? 6.461 10.889 0.594 1.00 82.56 92 ALA A CA 1
ATOM 722 C C . ALA A 1 92 ? 6.367 11.150 2.107 1.00 82.56 92 ALA A C 1
ATOM 724 O O . ALA A 1 92 ? 5.839 10.310 2.823 1.00 82.56 92 ALA A O 1
ATOM 725 N N . GLY A 1 93 ? 6.806 12.317 2.595 1.00 86.31 93 GLY A N 1
ATOM 726 C CA . GLY A 1 93 ? 6.651 12.683 4.009 1.00 86.31 93 GLY A CA 1
ATOM 727 C C . GLY A 1 93 ? 5.183 12.781 4.441 1.00 86.31 93 GLY A C 1
ATOM 728 O O . GLY A 1 93 ? 4.803 12.182 5.443 1.00 86.31 93 GLY A O 1
ATOM 729 N N . ALA A 1 94 ? 4.354 13.471 3.650 1.00 88.88 94 ALA A N 1
ATOM 730 C CA . ALA A 1 94 ? 2.919 13.601 3.910 1.00 88.88 94 ALA A CA 1
ATOM 731 C C . ALA A 1 94 ? 2.204 12.245 3.814 1.00 88.88 94 ALA A C 1
ATOM 733 O O . ALA A 1 94 ? 1.469 11.878 4.720 1.00 88.88 94 ALA A O 1
ATOM 734 N N . VAL A 1 95 ? 2.507 11.447 2.782 1.00 89.88 95 VAL A N 1
ATOM 735 C CA . VAL A 1 95 ? 1.978 10.081 2.627 1.00 89.88 95 VAL A CA 1
ATOM 736 C C . VAL A 1 95 ? 2.277 9.238 3.864 1.00 89.88 95 VAL A C 1
ATOM 738 O O . VAL A 1 95 ? 1.392 8.542 4.351 1.00 89.88 95 VAL A O 1
ATOM 741 N N . LEU A 1 96 ? 3.507 9.284 4.382 1.00 90.94 96 LEU A N 1
ATOM 742 C CA . LEU A 1 96 ? 3.908 8.516 5.562 1.00 90.94 96 LEU A CA 1
ATOM 743 C C . LEU A 1 96 ? 3.192 8.986 6.834 1.00 90.94 96 LEU A C 1
ATOM 745 O O . LEU A 1 96 ? 2.725 8.147 7.603 1.00 90.94 96 LEU A O 1
ATOM 749 N N . ALA A 1 97 ? 3.083 10.301 7.037 1.00 92.38 97 ALA A N 1
ATOM 750 C CA . ALA A 1 97 ? 2.381 10.883 8.178 1.00 92.38 97 ALA A CA 1
ATOM 751 C C . ALA A 1 97 ? 0.881 10.545 8.155 1.00 92.38 97 ALA A C 1
ATOM 753 O O . ALA A 1 97 ? 0.351 10.041 9.145 1.00 92.38 97 ALA A O 1
ATOM 754 N N . ASP A 1 98 ? 0.225 10.730 7.009 1.00 95.00 98 ASP A N 1
ATOM 755 C CA . ASP A 1 98 ? -1.194 10.423 6.835 1.00 95.00 98 ASP A CA 1
ATOM 756 C C . ASP A 1 98 ? -1.461 8.920 6.961 1.00 95.00 98 ASP A C 1
ATOM 758 O O . ASP A 1 98 ? -2.425 8.514 7.605 1.00 95.00 98 ASP A O 1
ATOM 762 N N . SER A 1 99 ? -0.585 8.073 6.401 1.00 94.56 99 SER A N 1
ATOM 763 C CA . SER A 1 99 ? -0.704 6.614 6.534 1.00 94.56 99 SER A CA 1
ATOM 764 C C . SER A 1 99 ? -0.612 6.183 8.000 1.00 94.56 99 SER A C 1
ATOM 766 O O . SER A 1 99 ? -1.376 5.321 8.432 1.00 94.56 99 SER A O 1
ATOM 768 N N . LEU A 1 100 ? 0.302 6.786 8.773 1.00 94.75 100 LEU A N 1
ATOM 769 C CA . LEU A 1 100 ? 0.430 6.526 10.205 1.00 94.75 100 LEU A CA 1
ATOM 770 C C . LEU A 1 100 ? -0.825 6.970 10.963 1.00 94.75 100 LEU A C 1
ATOM 772 O O . LEU A 1 100 ? -1.387 6.177 11.715 1.00 94.75 100 LEU A O 1
ATOM 776 N N . ALA A 1 101 ? -1.301 8.195 10.724 1.00 96.12 101 ALA A N 1
ATOM 777 C CA . ALA A 1 101 ? -2.527 8.702 11.336 1.00 96.12 101 ALA A CA 1
ATOM 778 C C . ALA A 1 101 ? -3.741 7.820 10.994 1.00 96.12 101 ALA A C 1
ATOM 780 O O . ALA A 1 101 ? -4.560 7.513 11.858 1.00 96.12 101 ALA A O 1
ATOM 781 N N . ALA A 1 102 ? -3.827 7.341 9.751 1.00 96.00 102 ALA A N 1
ATOM 782 C CA . ALA A 1 102 ? -4.900 6.469 9.302 1.00 96.00 102 ALA A CA 1
ATOM 783 C C . ALA A 1 102 ? -4.881 5.079 9.955 1.00 96.00 102 ALA A C 1
ATOM 785 O O . ALA A 1 102 ? -5.940 4.457 10.069 1.00 96.00 102 ALA A O 1
ATOM 786 N N . CYS A 1 103 ? -3.717 4.604 10.401 1.00 96.31 103 CYS A N 1
ATOM 787 C CA . CYS A 1 103 ? -3.552 3.291 11.023 1.00 96.31 103 CYS A CA 1
ATOM 788 C C . CYS A 1 103 ? -3.446 3.336 12.556 1.00 96.31 103 CYS A C 1
ATOM 790 O O . CYS A 1 103 ? -3.333 2.279 13.161 1.00 96.31 103 CYS A O 1
ATOM 792 N N . ALA A 1 104 ? -3.485 4.515 13.186 1.00 95.38 104 ALA A N 1
ATOM 793 C CA . ALA A 1 104 ? -3.160 4.690 14.606 1.00 95.38 104 ALA A CA 1
ATOM 794 C C . ALA A 1 104 ? -4.013 3.851 15.581 1.00 95.38 104 ALA A C 1
ATOM 796 O O . ALA A 1 104 ? -3.553 3.531 16.671 1.00 95.38 104 ALA A O 1
ATOM 797 N N . ASP A 1 105 ? -5.239 3.498 15.194 1.00 96.38 105 ASP A N 1
ATOM 798 C CA . ASP A 1 105 ? -6.186 2.685 15.965 1.00 96.38 105 ASP A CA 1
ATOM 799 C C . ASP A 1 105 ? -6.509 1.335 15.293 1.00 96.38 105 ASP A C 1
ATOM 801 O O . ASP A 1 105 ? -7.526 0.718 15.607 1.00 96.38 105 ASP A O 1
ATOM 805 N N . ALA A 1 106 ? -5.693 0.887 14.334 1.00 97.56 106 ALA A N 1
ATOM 806 C CA . ALA A 1 106 ? -5.905 -0.375 13.630 1.00 97.56 106 ALA A CA 1
ATOM 807 C C . ALA A 1 106 ? -5.466 -1.581 14.474 1.00 97.56 106 ALA A C 1
ATOM 809 O O . ALA A 1 106 ? -4.382 -1.564 15.043 1.00 97.56 106 ALA A O 1
ATOM 810 N N . ASP A 1 107 ? -6.254 -2.657 14.456 1.00 97.94 107 ASP A N 1
ATOM 811 C CA . ASP A 1 107 ? -5.872 -3.981 14.975 1.00 97.94 107 ASP A CA 1
ATOM 812 C C . ASP A 1 107 ? -5.284 -4.882 13.869 1.00 97.94 107 ASP A C 1
ATOM 814 O O . ASP A 1 107 ? -4.614 -5.875 14.144 1.00 97.94 107 ASP A O 1
ATOM 818 N N . LEU A 1 108 ? -5.556 -4.548 12.603 1.00 97.25 108 LEU A N 1
ATOM 819 C CA . LEU A 1 108 ? -5.043 -5.208 11.402 1.00 97.25 108 LEU A CA 1
ATOM 820 C C .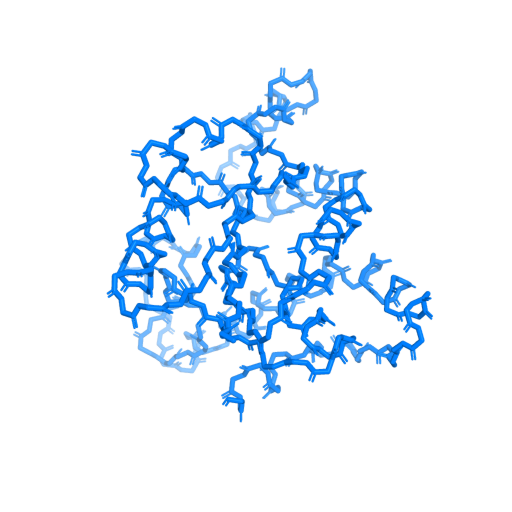 LEU A 1 108 ? -4.920 -4.180 10.276 1.00 97.25 108 LEU A C 1
ATOM 822 O O . LEU A 1 108 ? -5.845 -3.402 10.027 1.00 97.25 108 LEU A O 1
ATOM 826 N N . ILE A 1 109 ? -3.808 -4.225 9.546 1.00 97.31 109 ILE A N 1
ATOM 827 C CA . ILE A 1 109 ? -3.597 -3.414 8.346 1.00 97.31 109 ILE A CA 1
ATOM 828 C C . ILE A 1 109 ? -3.634 -4.328 7.123 1.00 97.31 109 ILE A C 1
ATOM 830 O O . ILE A 1 109 ? -2.901 -5.311 7.055 1.00 97.31 109 ILE A O 1
ATOM 834 N N . ILE A 1 110 ? -4.444 -3.990 6.124 1.00 96.00 110 ILE A N 1
ATOM 835 C CA . ILE A 1 110 ? -4.379 -4.613 4.798 1.00 96.00 110 ILE A CA 1
ATOM 836 C C . ILE A 1 110 ? -3.986 -3.535 3.801 1.00 96.00 110 ILE A C 1
ATOM 838 O O . ILE A 1 110 ? -4.624 -2.486 3.743 1.00 96.00 110 ILE A O 1
ATOM 842 N N . TYR A 1 111 ? -2.940 -3.773 3.016 1.00 93.31 111 TYR A N 1
ATOM 843 C CA . TYR A 1 111 ? -2.373 -2.736 2.160 1.00 93.31 111 TYR A CA 1
ATOM 844 C C . TYR A 1 111 ? -2.172 -3.184 0.711 1.00 93.31 111 TYR A C 1
ATOM 846 O O . TYR A 1 111 ? -1.859 -4.340 0.424 1.00 93.31 111 TYR A O 1
ATOM 854 N N . GLY A 1 112 ? -2.352 -2.245 -0.218 1.00 87.81 112 GLY A N 1
ATOM 855 C CA . GLY A 1 112 ? -2.123 -2.456 -1.648 1.00 87.81 112 GLY A CA 1
ATOM 856 C C . GLY A 1 112 ? -0.645 -2.441 -2.036 1.00 87.81 112 GLY A C 1
ATOM 857 O O . GLY A 1 112 ? 0.221 -2.015 -1.274 1.00 87.81 112 GLY A O 1
ATOM 858 N N . VAL A 1 113 ? -0.353 -2.853 -3.273 1.00 74.62 113 VAL A N 1
ATOM 859 C CA . VAL A 1 113 ? 1.019 -2.968 -3.817 1.00 74.62 113 VAL A CA 1
ATOM 860 C C . VAL A 1 113 ? 1.814 -1.662 -3.693 1.00 74.62 113 VAL A C 1
ATOM 862 O O . VAL A 1 113 ? 3.000 -1.682 -3.370 1.00 74.62 113 VAL A O 1
ATOM 865 N N . LEU A 1 114 ? 1.165 -0.521 -3.940 1.00 71.12 114 LEU A N 1
ATOM 866 C CA . LEU A 1 114 ? 1.792 0.803 -3.871 1.00 71.12 114 LEU A CA 1
ATOM 867 C C . LEU A 1 114 ? 1.814 1.387 -2.450 1.00 71.12 114 LEU A C 1
ATOM 869 O O . LEU A 1 114 ? 2.560 2.327 -2.187 1.00 71.12 114 LEU A O 1
ATOM 873 N N . ALA A 1 115 ? 1.058 0.799 -1.521 1.00 69.69 115 ALA A N 1
ATOM 874 C CA . ALA A 1 115 ? 1.004 1.179 -0.114 1.00 69.69 115 ALA A CA 1
ATOM 875 C C . ALA A 1 115 ? 1.956 0.314 0.735 1.00 69.69 115 ALA A C 1
ATOM 877 O O . ALA A 1 115 ? 1.595 -0.185 1.798 1.00 69.69 115 ALA A O 1
ATOM 878 N N . PHE A 1 116 ? 3.207 0.156 0.284 1.00 69.56 116 PHE A N 1
ATOM 879 C CA . PHE A 1 116 ? 4.253 -0.598 1.001 1.00 69.56 116 PHE A CA 1
ATOM 880 C C . PHE A 1 116 ? 4.526 -0.067 2.424 1.00 69.56 116 PHE A C 1
ATOM 882 O O . PHE A 1 116 ? 5.161 -0.736 3.239 1.00 69.56 116 PHE A O 1
ATOM 889 N N . THR A 1 117 ? 4.043 1.140 2.734 1.00 79.50 117 THR A N 1
ATOM 890 C CA . THR A 1 117 ? 4.045 1.734 4.074 1.00 79.50 117 THR A CA 1
ATOM 891 C C . THR A 1 117 ? 3.346 0.844 5.098 1.00 79.50 117 THR A C 1
ATOM 893 O O . THR A 1 117 ? 3.797 0.798 6.240 1.00 79.50 117 THR A O 1
ATOM 896 N N . GLY A 1 118 ? 2.333 0.070 4.690 1.00 86.25 118 GLY A N 1
ATOM 897 C CA . GLY A 1 118 ? 1.578 -0.816 5.575 1.00 86.25 118 GLY A CA 1
ATOM 898 C C . GLY A 1 118 ? 2.449 -1.824 6.329 1.00 86.25 118 GLY A C 1
ATOM 899 O O . GLY A 1 118 ? 2.250 -2.019 7.524 1.00 86.25 118 GLY A O 1
ATOM 900 N N . TYR A 1 119 ? 3.482 -2.386 5.690 1.00 89.88 119 TYR A N 1
ATOM 901 C CA . TYR A 1 119 ? 4.435 -3.282 6.361 1.00 89.88 119 TYR A CA 1
ATOM 902 C C . TYR A 1 119 ? 5.197 -2.586 7.496 1.00 89.88 119 TYR A C 1
ATOM 904 O O . TYR A 1 119 ? 5.330 -3.125 8.592 1.00 89.88 119 TYR A O 1
ATOM 912 N N . HIS A 1 120 ? 5.696 -1.375 7.242 1.00 91.62 120 HIS A N 1
ATOM 913 C CA . HIS A 1 120 ? 6.446 -0.615 8.241 1.00 91.62 120 HIS A CA 1
ATOM 914 C C . HIS A 1 120 ? 5.549 -0.138 9.387 1.00 91.62 120 HIS A C 1
ATOM 916 O O . HIS A 1 120 ? 6.002 -0.085 10.527 1.00 91.62 120 HIS A O 1
ATOM 922 N N . LEU A 1 121 ? 4.291 0.189 9.084 1.00 93.56 121 LEU A N 1
ATOM 923 C CA . LEU A 1 121 ? 3.297 0.579 10.078 1.00 93.56 121 LEU A CA 1
ATOM 924 C C . LEU A 1 121 ? 2.889 -0.595 10.964 1.00 93.56 121 LEU A C 1
ATOM 926 O O . LEU A 1 121 ? 2.799 -0.406 12.169 1.00 93.56 121 LEU A O 1
ATOM 930 N N . GLY A 1 122 ? 2.726 -1.797 10.405 1.00 93.81 122 GLY A N 1
ATOM 931 C CA . GLY A 1 122 ? 2.490 -3.003 11.203 1.00 93.81 122 GLY A CA 1
ATOM 932 C C . GLY A 1 122 ? 3.613 -3.260 12.207 1.00 93.81 122 GLY A C 1
ATOM 933 O O . GLY A 1 122 ? 3.354 -3.491 13.383 1.00 93.81 122 GLY A O 1
ATOM 934 N N . GLU A 1 123 ? 4.871 -3.124 11.771 1.00 93.62 123 GLU A N 1
ATOM 935 C CA . GLU A 1 123 ? 6.035 -3.247 12.661 1.00 93.62 123 GLU A CA 1
ATOM 936 C C . GLU A 1 123 ? 6.065 -2.158 13.745 1.00 93.62 123 GLU A C 1
ATOM 938 O O . GLU A 1 123 ? 6.371 -2.460 14.893 1.00 93.62 123 GLU A O 1
ATOM 943 N N . TYR A 1 124 ? 5.744 -0.906 13.398 1.00 95.25 124 TYR A N 1
ATOM 944 C CA . TYR A 1 124 ? 5.725 0.209 14.351 1.00 95.25 124 TYR A CA 1
ATOM 945 C C . TYR A 1 124 ? 4.610 0.082 15.394 1.00 95.25 124 TYR A C 1
ATOM 947 O O . TYR A 1 124 ? 4.849 0.273 16.583 1.00 95.25 124 TYR A O 1
ATOM 955 N N . LEU A 1 125 ? 3.396 -0.232 14.942 1.00 95.69 125 LEU A N 1
ATOM 956 C CA . LEU A 1 125 ? 2.197 -0.302 15.776 1.00 95.69 125 LEU A CA 1
ATOM 957 C C . LEU A 1 125 ? 2.071 -1.644 16.512 1.00 95.69 125 LEU A C 1
ATOM 959 O O . LEU A 1 125 ? 1.243 -1.772 17.406 1.00 95.69 125 LEU A O 1
ATOM 963 N N . GLY A 1 126 ? 2.882 -2.642 16.147 1.00 95.62 126 GLY A N 1
ATOM 964 C CA . GLY A 1 126 ? 2.826 -3.979 16.737 1.00 95.62 126 GLY A CA 1
ATOM 965 C C . GLY A 1 126 ? 1.599 -4.784 16.304 1.00 95.62 126 GLY A C 1
ATOM 966 O O . GLY A 1 126 ? 1.151 -5.650 17.052 1.00 95.62 126 GLY A O 1
ATOM 967 N N . VAL A 1 127 ? 1.057 -4.510 15.112 1.00 96.44 127 VAL A N 1
ATOM 968 C CA . VAL A 1 127 ? -0.155 -5.160 14.588 1.00 96.44 127 VAL A CA 1
ATOM 969 C C . VAL A 1 127 ? 0.127 -5.920 13.292 1.00 96.44 127 VAL A C 1
ATOM 971 O O . VAL A 1 127 ? 1.033 -5.544 12.539 1.00 96.44 127 VAL A O 1
ATOM 974 N N . PRO A 1 128 ? -0.632 -6.989 12.985 1.00 95.00 128 PRO A N 1
ATOM 975 C CA . PRO A 1 128 ? -0.481 -7.699 11.724 1.00 95.00 128 PRO A CA 1
ATOM 976 C C . PRO A 1 128 ? -0.698 -6.767 10.524 1.00 95.00 128 PRO A C 1
ATOM 978 O O . PRO A 1 128 ? -1.599 -5.924 10.520 1.00 95.00 128 PRO A O 1
ATOM 981 N N . ALA A 1 129 ? 0.122 -6.938 9.486 1.00 93.38 129 ALA A N 1
ATOM 982 C CA . ALA A 1 129 ? 0.024 -6.174 8.249 1.00 93.38 129 ALA A CA 1
ATOM 983 C C . ALA A 1 129 ? 0.115 -7.104 7.035 1.00 93.38 129 ALA A C 1
ATOM 985 O O . ALA A 1 129 ? 1.158 -7.711 6.786 1.00 93.38 129 ALA A O 1
ATOM 986 N N . LEU A 1 130 ? -0.968 -7.188 6.264 1.00 91.94 130 LEU A N 1
ATOM 987 C CA . LEU A 1 130 ? -1.130 -8.141 5.170 1.00 91.94 130 LEU A CA 1
ATOM 988 C C . LEU A 1 130 ? -1.189 -7.435 3.806 1.00 91.94 130 LEU A C 1
ATOM 990 O O . LEU A 1 130 ? -1.958 -6.486 3.632 1.00 91.94 130 LEU A O 1
ATOM 994 N N . PRO A 1 131 ? -0.423 -7.893 2.805 1.00 89.75 131 PRO A N 1
ATOM 995 C CA . PRO A 1 131 ? -0.545 -7.380 1.450 1.00 89.75 131 PRO A CA 1
ATOM 996 C C . PRO A 1 131 ? -1.795 -7.937 0.751 1.00 89.75 131 PRO A C 1
ATOM 998 O O . PRO A 1 131 ? -1.982 -9.149 0.674 1.00 89.75 131 PRO A O 1
ATOM 1001 N N . ALA A 1 132 ? -2.598 -7.066 0.141 1.00 90.75 132 ALA A N 1
ATOM 1002 C CA . ALA A 1 132 ? -3.633 -7.433 -0.827 1.00 90.75 132 ALA A CA 1
ATOM 1003 C C . ALA A 1 132 ? -3.163 -7.051 -2.241 1.00 90.75 132 ALA A C 1
ATOM 1005 O O . ALA A 1 132 ? -3.303 -5.913 -2.697 1.00 90.75 132 ALA A O 1
ATOM 1006 N N . LEU A 1 133 ? -2.527 -8.009 -2.923 1.00 86.31 133 LEU A N 1
ATOM 1007 C CA . LEU A 1 133 ? -1.882 -7.792 -4.219 1.00 86.31 133 LEU A CA 1
ATOM 1008 C C . LEU A 1 133 ? -2.893 -7.974 -5.361 1.00 86.31 133 LEU A C 1
ATOM 1010 O O . LEU A 1 133 ? -3.283 -9.092 -5.679 1.00 86.31 133 LEU A O 1
ATOM 1014 N N . LEU A 1 134 ? -3.281 -6.873 -6.009 1.00 85.88 134 LEU A N 1
ATOM 1015 C CA . LEU A 1 134 ? -4.220 -6.872 -7.147 1.00 85.88 134 LEU A CA 1
ATOM 1016 C C . LEU A 1 134 ? -3.591 -7.327 -8.470 1.00 85.88 134 LEU A C 1
ATOM 1018 O O . LEU A 1 134 ? -4.274 -7.522 -9.471 1.00 85.88 134 LEU A O 1
ATOM 1022 N N . GLN A 1 135 ? -2.272 -7.472 -8.478 1.00 83.69 135 GLN A N 1
ATOM 1023 C CA . GLN A 1 135 ? -1.488 -7.894 -9.624 1.00 83.69 135 GLN A CA 1
ATOM 1024 C C . GLN A 1 135 ? -0.351 -8.797 -9.150 1.00 83.69 135 GLN A C 1
ATOM 1026 O O . GLN A 1 135 ? 0.073 -8.691 -7.992 1.00 83.69 135 GLN A O 1
ATOM 1031 N N . PRO A 1 136 ? 0.193 -9.652 -10.028 1.00 81.06 136 PRO A N 1
ATOM 1032 C CA . PRO A 1 136 ? 1.326 -10.490 -9.682 1.00 81.06 136 PRO A CA 1
ATOM 1033 C C . PRO A 1 136 ? 2.582 -9.669 -9.359 1.00 81.06 136 PRO A C 1
ATOM 1035 O O . PRO A 1 136 ? 3.342 -9.276 -10.242 1.00 81.06 136 PRO A O 1
ATOM 1038 N N . ALA A 1 137 ? 2.790 -9.404 -8.071 1.00 79.50 137 ALA A N 1
ATOM 1039 C CA . ALA A 1 137 ? 3.948 -8.675 -7.555 1.00 79.50 137 ALA A CA 1
ATOM 1040 C C . ALA A 1 137 ? 4.939 -9.584 -6.810 1.00 79.50 137 ALA A C 1
ATOM 1042 O O . ALA A 1 137 ? 6.004 -9.131 -6.402 1.00 79.50 137 ALA A O 1
ATOM 1043 N N . GLY A 1 138 ? 4.585 -10.852 -6.587 1.00 83.62 138 GLY A N 1
ATOM 1044 C CA . GLY A 1 138 ? 5.469 -11.847 -5.986 1.00 83.62 138 GLY A CA 1
ATOM 1045 C C . GLY A 1 138 ? 6.420 -12.461 -7.008 1.00 83.62 138 GLY A C 1
ATOM 1046 O O . GLY A 1 138 ? 6.043 -12.702 -8.158 1.00 83.62 138 GLY A O 1
ATOM 1047 N N . ARG A 1 139 ? 7.646 -12.772 -6.575 1.00 89.38 139 ARG A N 1
ATOM 1048 C CA . ARG A 1 139 ? 8.639 -13.434 -7.430 1.00 89.38 139 ARG A CA 1
ATOM 1049 C C . ARG A 1 139 ? 8.127 -14.789 -7.902 1.00 89.38 139 ARG A C 1
ATOM 1051 O O . ARG A 1 139 ? 7.826 -15.667 -7.099 1.00 89.38 139 ARG A O 1
ATOM 1058 N N . THR A 1 140 ? 8.116 -14.991 -9.213 1.00 90.81 140 THR A N 1
ATOM 1059 C CA . THR A 1 140 ? 7.697 -16.253 -9.827 1.00 90.81 140 THR A CA 1
ATOM 1060 C C . THR A 1 140 ? 8.538 -16.582 -11.053 1.00 90.81 140 THR A C 1
ATOM 1062 O O . THR A 1 140 ? 9.127 -15.704 -11.679 1.00 90.81 140 THR A O 1
ATOM 1065 N N . ARG A 1 141 ? 8.597 -17.870 -11.401 1.00 93.88 141 ARG A N 1
ATOM 1066 C CA . ARG A 1 141 ? 9.208 -18.358 -12.646 1.00 93.88 141 ARG A CA 1
ATOM 1067 C C . ARG A 1 141 ? 8.210 -18.392 -13.812 1.00 93.88 141 ARG A C 1
ATOM 1069 O O . ARG A 1 141 ? 8.630 -18.526 -14.955 1.00 93.88 141 ARG A O 1
ATOM 1076 N N . ALA A 1 142 ? 6.909 -18.270 -13.546 1.00 92.62 142 ALA A N 1
ATOM 1077 C CA . ALA A 1 142 ? 5.866 -18.460 -14.557 1.00 92.62 142 ALA A CA 1
ATOM 1078 C C . ALA A 1 142 ? 5.818 -17.333 -15.604 1.00 92.62 142 ALA A C 1
ATOM 1080 O O . ALA A 1 142 ? 5.644 -17.601 -16.787 1.00 92.62 142 ALA A O 1
ATOM 1081 N N . PHE A 1 143 ? 6.005 -16.085 -15.176 1.00 91.25 143 PHE A N 1
ATOM 1082 C CA . PHE A 1 143 ? 5.940 -14.895 -16.028 1.00 91.25 143 PHE A CA 1
ATOM 1083 C C . PHE A 1 143 ? 6.839 -13.783 -15.466 1.00 91.25 143 PHE A C 1
ATOM 1085 O O . PHE A 1 143 ? 7.125 -13.776 -14.260 1.00 91.25 143 PHE A O 1
ATOM 1092 N N . PRO A 1 144 ? 7.313 -12.852 -16.310 1.00 90.81 144 PRO A N 1
ATOM 1093 C CA . PRO A 1 144 ? 8.157 -11.754 -15.863 1.00 90.81 144 PRO A CA 1
ATOM 1094 C C . PRO A 1 144 ? 7.356 -10.669 -15.128 1.00 90.81 144 PRO A C 1
ATOM 1096 O O . PRO A 1 144 ? 6.129 -10.720 -15.049 1.00 90.81 144 PRO A O 1
ATOM 1099 N N . VAL A 1 145 ? 8.055 -9.671 -14.585 1.00 86.69 145 VAL A N 1
ATOM 1100 C CA . VAL A 1 145 ? 7.425 -8.496 -13.969 1.00 86.69 145 VAL A CA 1
ATOM 1101 C C . VAL A 1 145 ? 6.454 -7.806 -14.937 1.00 86.69 145 VAL A C 1
ATOM 1103 O O . VAL A 1 145 ? 6.750 -7.623 -16.118 1.00 86.69 145 VAL A O 1
ATOM 1106 N N . ILE A 1 146 ? 5.302 -7.385 -14.414 1.00 83.44 146 ILE A N 1
ATOM 1107 C CA . ILE A 1 146 ? 4.172 -6.822 -15.174 1.00 83.44 146 ILE A CA 1
ATOM 1108 C C . ILE A 1 146 ? 4.490 -5.551 -15.973 1.00 83.44 146 ILE A C 1
ATOM 1110 O O . ILE A 1 146 ? 3.696 -5.126 -16.805 1.00 83.44 146 ILE A O 1
ATOM 1114 N N . SER A 1 147 ? 5.626 -4.909 -15.702 1.00 78.75 147 SER A N 1
ATOM 1115 C CA . SER A 1 147 ? 6.060 -3.725 -16.437 1.00 78.75 147 SER A CA 1
ATOM 1116 C C . SER A 1 147 ? 6.680 -4.049 -17.794 1.00 78.75 147 SER A C 1
ATOM 1118 O O . SER A 1 147 ? 6.940 -3.135 -18.578 1.00 78.75 147 SER A O 1
ATOM 1120 N N . LEU A 1 148 ? 6.947 -5.326 -18.072 1.00 82.44 148 LEU A N 1
ATOM 1121 C CA . LEU A 1 148 ? 7.371 -5.775 -19.389 1.00 82.44 148 LEU A CA 1
ATOM 1122 C C . LEU A 1 148 ? 6.162 -5.951 -20.323 1.00 82.44 148 LEU A C 1
ATOM 1124 O O . LEU A 1 148 ? 5.052 -6.199 -19.850 1.00 82.44 148 LEU A O 1
ATOM 1128 N N . PRO A 1 149 ? 6.349 -5.814 -21.651 1.00 81.88 149 PRO A N 1
ATOM 1129 C CA . PRO A 1 149 ? 5.256 -5.922 -22.612 1.00 81.88 149 PRO A CA 1
ATOM 1130 C C . PRO A 1 149 ? 4.467 -7.228 -22.473 1.00 81.88 149 PRO A C 1
ATOM 1132 O O . PRO A 1 149 ? 5.044 -8.292 -22.230 1.00 81.88 149 PRO A O 1
ATOM 1135 N N . ALA A 1 150 ? 3.153 -7.159 -22.686 1.00 79.75 150 ALA A N 1
ATOM 1136 C CA . ALA A 1 150 ? 2.295 -8.340 -22.677 1.00 79.75 150 ALA A CA 1
ATOM 1137 C C . ALA A 1 150 ? 2.802 -9.405 -23.669 1.00 79.75 150 ALA A C 1
ATOM 1139 O O . ALA A 1 150 ? 3.238 -9.080 -24.772 1.00 79.75 150 ALA A O 1
ATOM 1140 N N . GLY A 1 151 ? 2.768 -10.676 -23.262 1.00 81.12 151 GLY A N 1
ATOM 1141 C CA . GLY A 1 151 ? 3.301 -11.794 -24.050 1.00 81.12 151 GLY A CA 1
ATOM 1142 C C . GLY A 1 151 ? 4.811 -12.021 -23.911 1.00 81.12 151 GLY A C 1
ATOM 1143 O O . GLY A 1 151 ? 5.323 -13.005 -24.438 1.00 81.12 151 GLY A O 1
ATOM 1144 N N . THR A 1 152 ? 5.533 -11.170 -23.172 1.00 85.31 152 THR A N 1
ATOM 1145 C CA . THR A 1 152 ? 6.952 -11.406 -22.873 1.00 85.31 152 THR A CA 1
ATOM 1146 C C . THR A 1 152 ? 7.105 -12.607 -21.940 1.00 85.31 152 THR A C 1
ATOM 1148 O O . THR A 1 152 ? 6.480 -12.669 -20.883 1.00 85.31 152 THR A O 1
ATOM 1151 N N . ASN A 1 153 ? 7.998 -13.532 -22.286 1.00 88.12 153 ASN A N 1
ATOM 1152 C CA . ASN A 1 153 ? 8.474 -14.579 -21.390 1.00 88.12 153 ASN A CA 1
ATOM 1153 C C . ASN A 1 153 ? 9.993 -14.681 -21.530 1.00 88.12 153 ASN A C 1
ATOM 1155 O O . ASN A 1 153 ? 10.497 -14.950 -22.616 1.00 88.12 153 ASN A O 1
ATOM 1159 N N . LEU A 1 154 ? 10.721 -14.445 -20.439 1.00 89.12 154 LEU A N 1
ATOM 1160 C CA . LEU A 1 154 ? 12.186 -14.459 -20.437 1.00 89.12 154 LEU A CA 1
ATOM 1161 C C . LEU A 1 154 ? 12.750 -15.858 -20.131 1.00 89.12 154 LEU A C 1
ATOM 1163 O O . LEU A 1 154 ? 13.961 -16.053 -20.146 1.00 89.12 154 LEU A O 1
ATOM 1167 N N . GLY A 1 155 ? 11.889 -16.833 -19.830 1.00 92.50 155 GLY A N 1
ATOM 1168 C CA . GLY A 1 155 ? 12.270 -18.138 -19.298 1.00 92.50 155 GLY A CA 1
ATOM 1169 C C . GLY A 1 155 ? 12.334 -18.135 -17.768 1.00 92.50 155 GLY A C 1
ATOM 1170 O O . GLY A 1 155 ? 12.617 -17.119 -17.136 1.00 92.50 155 GLY A O 1
ATOM 1171 N N . GLY A 1 156 ? 12.062 -19.291 -17.152 1.00 93.38 156 GLY A N 1
ATOM 1172 C CA . GLY A 1 156 ? 11.794 -19.416 -15.712 1.00 93.38 156 GLY A CA 1
ATOM 1173 C C . GLY A 1 156 ? 12.762 -18.673 -14.776 1.00 93.38 156 GLY A C 1
ATOM 1174 O O . GLY A 1 156 ? 12.311 -17.866 -13.959 1.00 93.38 156 GLY A O 1
ATOM 1175 N N . PRO A 1 157 ? 14.085 -18.895 -14.879 1.00 96.31 157 PRO A N 1
ATOM 1176 C CA . PRO A 1 157 ? 15.065 -18.188 -14.054 1.00 96.31 157 PRO A CA 1
ATOM 1177 C C . PRO A 1 157 ? 15.085 -16.667 -14.271 1.00 96.31 157 PRO A C 1
ATOM 1179 O O . PRO A 1 157 ? 15.176 -15.915 -13.301 1.00 96.31 157 PRO A O 1
ATOM 1182 N N . LEU A 1 158 ? 14.963 -16.204 -15.520 1.00 93.75 158 LEU A N 1
ATOM 1183 C CA . LEU A 1 158 ? 14.992 -14.776 -15.850 1.00 93.75 158 LEU A CA 1
ATOM 1184 C C . LEU A 1 158 ? 13.682 -14.068 -15.486 1.00 93.75 158 LEU A C 1
ATOM 1186 O O . LEU A 1 158 ? 13.719 -12.919 -15.053 1.00 93.75 158 LEU A O 1
ATOM 1190 N N . ASN A 1 159 ? 12.544 -14.762 -15.555 1.00 93.81 159 ASN A N 1
ATOM 1191 C CA . ASN A 1 159 ? 11.273 -14.279 -15.018 1.00 93.81 159 ASN A CA 1
ATOM 1192 C C . ASN A 1 159 ? 11.413 -13.980 -13.522 1.00 93.81 159 ASN A C 1
ATOM 1194 O O . ASN A 1 159 ? 11.150 -12.858 -13.093 1.00 93.81 159 ASN A O 1
ATOM 1198 N N . TYR A 1 160 ? 11.943 -14.930 -12.746 1.00 92.75 160 TYR A N 1
ATOM 1199 C CA . TYR A 1 160 ? 12.166 -14.739 -11.311 1.00 92.75 160 TYR A CA 1
ATOM 1200 C C . TYR A 1 160 ? 13.145 -13.592 -11.023 1.00 92.75 160 TYR A C 1
ATOM 1202 O O . TYR A 1 160 ? 12.896 -12.764 -10.143 1.00 92.75 160 TYR A O 1
ATOM 1210 N N . LEU A 1 161 ? 14.241 -13.512 -11.786 1.00 92.69 161 LEU A N 1
ATOM 1211 C CA . LEU A 1 161 ? 15.216 -12.430 -11.659 1.00 92.69 161 LEU A CA 1
ATOM 1212 C C . LEU A 1 161 ? 14.600 -11.062 -11.985 1.00 92.69 161 LEU A C 1
ATOM 1214 O O . LEU A 1 161 ? 14.906 -10.092 -11.296 1.00 92.69 161 LEU A O 1
ATOM 1218 N N . SER A 1 162 ? 13.706 -10.976 -12.974 1.00 90.25 162 SER A N 1
ATOM 1219 C CA . SER A 1 162 ? 13.048 -9.717 -13.347 1.00 90.25 162 SER A CA 1
ATOM 1220 C C . SER A 1 162 ? 12.244 -9.114 -12.188 1.00 90.25 162 SER A C 1
ATOM 1222 O O . SER A 1 162 ? 12.348 -7.913 -11.939 1.00 90.25 162 SER A O 1
ATOM 1224 N N . HIS A 1 163 ? 11.539 -9.947 -11.411 1.00 89.38 163 HIS A N 1
ATOM 1225 C CA . HIS A 1 163 ? 10.836 -9.520 -10.195 1.00 89.38 163 HIS A CA 1
ATOM 1226 C C . HIS A 1 163 ? 11.812 -9.058 -9.112 1.00 89.38 163 HIS A C 1
ATOM 1228 O O . HIS A 1 163 ? 11.642 -7.981 -8.548 1.00 89.38 163 HIS A O 1
ATOM 1234 N N . ALA A 1 164 ? 12.885 -9.819 -8.870 1.00 90.00 164 ALA A N 1
ATOM 1235 C CA . ALA A 1 164 ? 13.887 -9.460 -7.864 1.00 90.00 164 ALA A CA 1
ATOM 1236 C C . ALA A 1 164 ? 14.593 -8.127 -8.183 1.00 90.00 164 ALA A C 1
ATOM 1238 O O . ALA A 1 164 ? 14.873 -7.343 -7.276 1.00 90.00 164 ALA A O 1
ATOM 1239 N N . LEU A 1 165 ? 14.860 -7.856 -9.465 1.00 88.94 165 LEU A N 1
ATOM 1240 C CA . LEU A 1 165 ? 15.422 -6.584 -9.922 1.00 88.94 165 LEU A CA 1
ATOM 1241 C C . LEU A 1 165 ? 14.422 -5.432 -9.772 1.00 88.94 165 LEU A C 1
ATOM 1243 O O . LEU A 1 165 ? 14.812 -4.355 -9.323 1.00 88.94 165 LEU A O 1
ATOM 1247 N N . ALA A 1 166 ? 13.148 -5.653 -10.104 1.00 85.88 166 ALA A N 1
ATOM 1248 C CA . ALA A 1 166 ? 12.102 -4.647 -9.943 1.00 85.88 166 ALA A CA 1
ATOM 1249 C C . ALA A 1 166 ? 11.894 -4.275 -8.467 1.00 85.88 166 ALA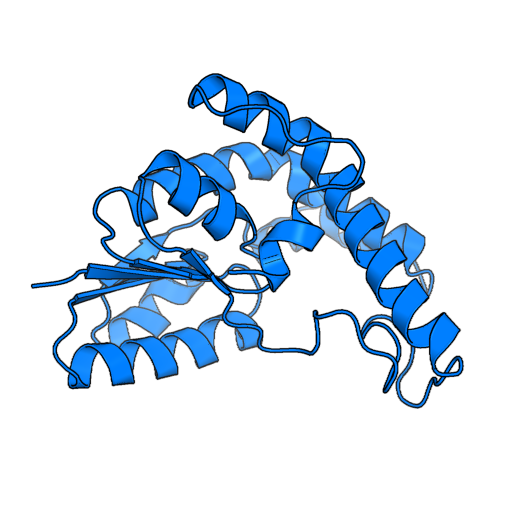 A C 1
ATOM 1251 O O . ALA A 1 166 ? 11.924 -3.096 -8.119 1.00 85.88 166 ALA A O 1
ATOM 1252 N N . GLU A 1 167 ? 11.772 -5.265 -7.584 1.00 87.56 167 GLU A N 1
ATOM 1253 C CA . GLU A 1 167 ? 11.732 -5.063 -6.133 1.00 87.56 167 GLU A CA 1
ATOM 1254 C C . GLU A 1 167 ? 12.938 -4.257 -5.642 1.00 87.56 167 GLU A C 1
ATOM 1256 O O . GLU A 1 167 ? 12.786 -3.241 -4.964 1.00 87.56 167 GLU A O 1
ATOM 1261 N N . GLN A 1 168 ? 14.152 -4.667 -6.025 1.00 88.75 168 GLN A N 1
ATOM 1262 C CA . GLN A 1 168 ? 15.368 -3.972 -5.616 1.00 88.75 168 GLN A CA 1
ATOM 1263 C C . GLN A 1 168 ? 15.378 -2.518 -6.097 1.00 88.75 168 GLN A C 1
ATOM 1265 O O . GLN A 1 168 ? 15.792 -1.629 -5.351 1.00 88.75 168 GLN A O 1
ATOM 1270 N N . PHE A 1 169 ? 14.900 -2.263 -7.315 1.00 85.19 169 PHE A N 1
ATOM 1271 C CA . PHE A 1 169 ? 14.755 -0.915 -7.844 1.00 85.19 169 PHE A CA 1
ATOM 1272 C C . PHE A 1 169 ? 13.807 -0.071 -6.979 1.00 85.19 169 PHE A C 1
ATOM 1274 O O . PHE A 1 169 ? 14.194 1.011 -6.527 1.00 85.19 169 PHE A O 1
ATOM 1281 N N . PHE A 1 170 ? 12.599 -0.569 -6.690 1.00 82.44 170 PHE A N 1
ATOM 1282 C CA . PHE A 1 170 ? 11.627 0.140 -5.851 1.00 82.44 170 PHE A CA 1
ATOM 1283 C C . PHE A 1 170 ? 12.168 0.399 -4.444 1.00 82.44 170 PHE A C 1
ATOM 1285 O O . PHE A 1 170 ? 12.029 1.508 -3.921 1.00 82.44 170 PHE A O 1
ATOM 1292 N N . TRP A 1 171 ? 12.866 -0.572 -3.852 1.00 88.00 171 TRP A N 1
ATOM 1293 C CA . TRP A 1 171 ? 13.482 -0.374 -2.548 1.00 88.00 171 TRP A CA 1
ATOM 1294 C C . TRP A 1 171 ? 14.589 0.671 -2.569 1.00 88.00 171 TRP A C 1
ATOM 1296 O O . TRP A 1 171 ? 14.583 1.553 -1.717 1.00 88.00 171 TRP A O 1
ATOM 1306 N N . GLN A 1 172 ? 15.510 0.656 -3.535 1.00 88.12 172 GLN A N 1
ATOM 1307 C CA . GLN A 1 172 ? 16.529 1.711 -3.614 1.00 88.12 172 GLN A CA 1
ATOM 1308 C C . GLN A 1 172 ? 15.914 3.091 -3.879 1.00 88.12 172 GLN A C 1
ATOM 1310 O O . GLN A 1 172 ? 16.435 4.104 -3.402 1.00 88.12 172 GLN A O 1
ATOM 1315 N N . ALA A 1 173 ? 14.778 3.142 -4.581 1.00 82.62 173 ALA A N 1
ATOM 1316 C CA . ALA A 1 173 ? 14.039 4.375 -4.780 1.00 82.62 173 ALA A CA 1
ATOM 1317 C C . ALA A 1 173 ? 13.423 4.907 -3.468 1.00 82.62 173 ALA A C 1
ATOM 1319 O O . ALA A 1 173 ? 13.554 6.098 -3.185 1.00 82.62 173 ALA A O 1
ATOM 1320 N N . GLY A 1 174 ? 12.802 4.050 -2.654 1.00 84.19 174 GLY A N 1
ATOM 1321 C CA . GLY A 1 174 ? 12.143 4.444 -1.400 1.00 84.19 174 GLY A CA 1
ATOM 1322 C C . GLY A 1 174 ? 13.074 4.559 -0.185 1.00 84.19 174 GLY A C 1
ATOM 1323 O O . GLY A 1 174 ? 12.855 5.396 0.691 1.00 84.19 174 GLY A O 1
ATOM 1324 N N . ARG A 1 175 ? 14.151 3.766 -0.133 1.00 89.19 175 ARG A N 1
ATOM 1325 C CA . ARG A 1 175 ? 15.064 3.625 1.017 1.00 89.19 175 ARG A CA 1
ATOM 1326 C C . ARG A 1 175 ? 15.557 4.953 1.608 1.00 89.19 175 ARG A C 1
ATOM 1328 O O . ARG A 1 175 ? 15.551 5.051 2.835 1.00 89.19 175 ARG A O 1
ATOM 1335 N N . PRO A 1 176 ? 15.971 5.968 0.818 1.00 89.38 176 PRO A N 1
ATOM 1336 C CA . PRO A 1 176 ? 16.437 7.245 1.364 1.00 89.38 17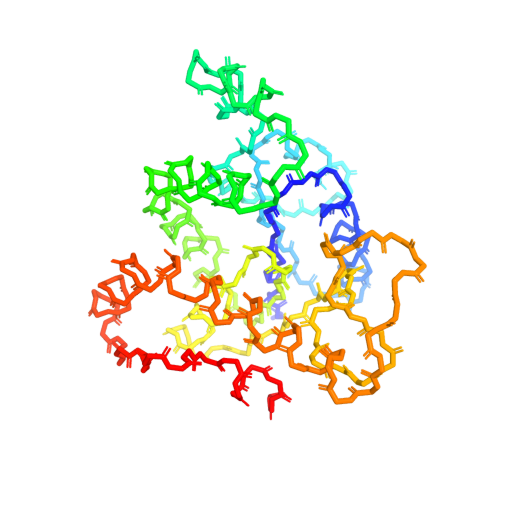6 PRO A CA 1
ATOM 1337 C C . PRO A 1 176 ? 15.369 8.037 2.124 1.00 89.38 176 PRO A C 1
ATOM 1339 O O . PRO A 1 176 ? 15.728 8.936 2.871 1.00 89.38 176 PRO A O 1
ATOM 1342 N N . VAL A 1 177 ? 14.085 7.730 1.926 1.00 88.38 177 VAL A N 1
ATOM 1343 C CA . VAL A 1 177 ? 12.969 8.345 2.658 1.00 88.38 177 VAL A CA 1
ATOM 1344 C C . VAL A 1 177 ? 12.497 7.429 3.787 1.00 88.38 177 VAL A C 1
ATOM 1346 O O . VAL A 1 177 ? 12.334 7.870 4.920 1.00 88.38 177 VAL A O 1
ATOM 1349 N N . ILE A 1 178 ? 12.346 6.134 3.498 1.00 90.44 178 ILE A N 1
ATOM 1350 C CA . ILE A 1 178 ? 11.802 5.151 4.443 1.00 90.44 178 ILE A CA 1
ATOM 1351 C C . ILE A 1 178 ? 12.733 4.934 5.637 1.00 90.44 178 ILE A C 1
ATOM 1353 O O . ILE A 1 178 ? 12.260 4.874 6.764 1.00 90.44 178 ILE A O 1
ATOM 1357 N N . ASN A 1 179 ? 14.047 4.792 5.428 1.00 93.69 179 ASN A N 1
ATOM 1358 C CA . ASN A 1 179 ? 14.961 4.488 6.535 1.00 93.69 179 ASN A CA 1
ATOM 1359 C C . ASN A 1 179 ? 15.063 5.631 7.562 1.00 93.69 179 ASN A C 1
ATOM 1361 O O . ASN A 1 179 ? 14.968 5.323 8.747 1.00 93.69 179 ASN A O 1
ATOM 1365 N N . PRO A 1 180 ? 15.212 6.911 7.162 1.00 93.81 180 PRO A N 1
ATOM 1366 C CA . PRO A 1 180 ? 15.152 8.018 8.118 1.00 93.81 180 PRO A CA 1
ATOM 1367 C C . PRO A 1 180 ? 13.820 8.090 8.869 1.00 93.81 180 PRO A C 1
ATOM 1369 O O . PRO A 1 180 ? 13.814 8.276 10.081 1.00 93.81 180 PRO A O 1
ATOM 1372 N N . TRP A 1 181 ? 12.697 7.879 8.177 1.00 92.50 181 TRP A N 1
ATOM 1373 C CA . TRP A 1 181 ? 11.383 7.840 8.822 1.00 92.50 181 TRP A CA 1
ATOM 1374 C C . TRP A 1 181 ? 11.265 6.689 9.832 1.00 92.50 181 TRP A C 1
ATOM 1376 O O . TRP A 1 181 ? 10.808 6.893 10.950 1.00 92.50 181 TRP A O 1
ATOM 1386 N N . ARG A 1 182 ? 11.765 5.493 9.496 1.00 93.75 182 ARG A N 1
ATOM 1387 C CA . ARG A 1 182 ? 11.833 4.362 10.434 1.00 93.75 182 ARG A CA 1
ATOM 1388 C C . ARG A 1 182 ? 12.630 4.703 11.691 1.00 93.75 182 ARG A C 1
ATOM 1390 O O . ARG A 1 182 ? 12.189 4.361 12.778 1.00 93.75 182 ARG A O 1
ATOM 1397 N N . GLU A 1 183 ? 13.758 5.395 11.565 1.00 95.38 183 GLU A N 1
ATOM 1398 C CA . GLU A 1 183 ? 14.550 5.808 12.730 1.00 95.38 183 GLU A CA 1
ATOM 1399 C C . GLU A 1 183 ? 13.824 6.823 13.613 1.00 95.38 183 GLU A C 1
ATOM 1401 O O . GLU A 1 183 ? 13.903 6.717 14.832 1.00 95.38 183 GLU A O 1
ATOM 1406 N N . GLN A 1 184 ? 13.078 7.763 13.021 1.00 94.19 184 GLN A N 1
ATOM 1407 C CA . GLN A 1 184 ? 12.228 8.694 13.776 1.00 94.19 184 GLN A CA 1
ATOM 1408 C C . GLN A 1 184 ? 11.153 7.958 14.588 1.00 94.19 184 GLN A C 1
ATOM 1410 O O . GLN A 1 184 ? 10.788 8.403 15.671 1.00 94.19 184 GLN A O 1
ATOM 1415 N N . LEU A 1 185 ? 10.688 6.812 14.087 1.00 92.31 185 LEU A N 1
ATOM 1416 C CA . LEU A 1 185 ? 9.759 5.914 14.773 1.00 92.31 185 LEU A CA 1
ATOM 1417 C C . LEU A 1 185 ? 10.445 4.946 15.758 1.00 92.31 185 LEU A C 1
ATOM 1419 O O . LEU A 1 185 ? 9.782 4.085 16.328 1.00 92.31 185 LEU A O 1
ATOM 1423 N N . GLY A 1 186 ? 11.767 5.032 15.943 1.00 94.94 186 GLY A N 1
ATOM 1424 C CA . GLY A 1 186 ? 12.532 4.104 16.784 1.00 94.94 186 GLY A CA 1
ATOM 1425 C C . GLY A 1 186 ? 12.729 2.707 16.178 1.00 94.94 186 GLY A C 1
ATOM 1426 O O . GLY A 1 186 ? 13.228 1.804 16.847 1.00 94.94 186 GLY A O 1
ATOM 1427 N N . LEU A 1 187 ? 12.371 2.509 14.906 1.00 94.50 187 LEU A N 1
ATOM 1428 C CA . LEU A 1 187 ? 12.547 1.245 14.198 1.00 94.50 187 LEU A CA 1
ATOM 1429 C C . LEU A 1 187 ? 13.951 1.108 13.607 1.00 94.50 187 LEU A C 1
ATOM 1431 O O . LEU A 1 187 ? 14.582 2.061 13.143 1.00 94.50 187 LEU A O 1
ATOM 1435 N N . ARG A 1 188 ? 14.424 -0.139 13.510 1.00 94.00 188 ARG A N 1
ATOM 1436 C CA . ARG A 1 188 ? 15.713 -0.444 12.882 1.00 94.00 188 ARG A CA 1
ATOM 1437 C C . ARG A 1 188 ? 15.676 -0.148 11.380 1.00 94.00 188 ARG A C 1
ATOM 1439 O O . ARG A 1 188 ? 14.744 -0.548 10.674 1.00 94.00 188 ARG A O 1
ATOM 1446 N N . ARG A 1 189 ? 16.748 0.458 10.858 1.00 94.50 189 ARG A N 1
ATOM 1447 C CA . ARG A 1 189 ? 16.977 0.590 9.410 1.00 94.50 189 ARG A CA 1
ATOM 1448 C C . ARG A 1 189 ? 16.954 -0.768 8.710 1.00 94.50 189 ARG A C 1
ATOM 1450 O O . ARG A 1 189 ? 17.527 -1.747 9.189 1.00 94.50 189 ARG A O 1
ATOM 1457 N N . LEU A 1 190 ? 16.370 -0.796 7.518 1.00 92.81 190 LEU A N 1
ATOM 1458 C CA . LEU A 1 190 ? 16.394 -1.972 6.656 1.00 92.81 190 LEU A CA 1
ATOM 1459 C C . LEU A 1 190 ? 17.662 -1.996 5.779 1.00 92.81 190 LEU A C 1
ATOM 1461 O O . LEU A 1 190 ? 18.181 -0.932 5.400 1.00 92.81 190 LEU A O 1
ATOM 1465 N N . PRO A 1 191 ? 18.176 -3.199 5.452 1.00 93.06 191 PRO A N 1
ATOM 1466 C CA . PRO A 1 191 ? 19.411 -3.372 4.692 1.00 93.06 191 PRO A CA 1
ATOM 1467 C C . PRO A 1 191 ? 19.247 -2.984 3.216 1.00 93.06 191 PRO A C 1
ATOM 1469 O O . PRO A 1 191 ? 18.149 -2.738 2.721 1.00 93.06 191 PRO A O 1
ATOM 1472 N N . LEU A 1 192 ? 20.355 -2.980 2.470 1.00 90.19 192 LEU A N 1
ATOM 1473 C CA . LEU A 1 192 ? 20.356 -2.674 1.033 1.00 90.19 192 LEU A CA 1
ATOM 1474 C C . LEU A 1 192 ? 19.483 -3.619 0.199 1.00 90.19 192 LEU A C 1
ATOM 1476 O O . LEU A 1 192 ? 18.977 -3.203 -0.830 1.00 90.19 192 LEU A O 1
ATOM 1480 N N . ILE A 1 193 ? 19.275 -4.856 0.634 1.00 88.06 193 ILE A N 1
ATOM 1481 C CA . ILE A 1 193 ? 18.452 -5.844 -0.082 1.00 88.06 193 ILE A CA 1
ATOM 1482 C C . ILE A 1 193 ? 16.941 -5.705 0.182 1.00 88.06 193 ILE A C 1
ATOM 1484 O O . ILE A 1 193 ? 16.147 -6.464 -0.367 1.00 88.06 193 ILE A O 1
ATOM 1488 N N . GLY A 1 194 ? 16.550 -4.760 1.042 1.00 86.62 194 GLY A N 1
ATOM 1489 C CA . GLY A 1 194 ? 15.155 -4.457 1.352 1.00 86.62 194 GLY A CA 1
ATOM 1490 C C . GLY A 1 194 ? 14.449 -5.493 2.227 1.00 86.62 194 GLY A C 1
ATOM 1491 O O . GLY A 1 194 ? 15.063 -6.464 2.681 1.00 86.62 194 GLY A O 1
ATOM 1492 N N . PRO A 1 195 ? 13.153 -5.272 2.507 1.00 84.94 195 PRO A N 1
ATOM 1493 C CA . PRO A 1 195 ? 12.353 -6.155 3.351 1.00 84.94 195 PRO A CA 1
ATOM 1494 C C . PRO A 1 195 ? 11.755 -7.350 2.595 1.00 84.94 195 PRO A C 1
ATOM 1496 O O . PRO A 1 195 ? 11.196 -8.232 3.236 1.00 84.94 195 PRO A O 1
ATOM 1499 N N . TYR A 1 196 ? 11.873 -7.425 1.263 1.00 80.94 196 TYR A N 1
ATOM 1500 C CA . TYR A 1 196 ? 11.088 -8.350 0.428 1.00 80.94 196 TYR A CA 1
ATOM 1501 C C . TYR A 1 196 ? 11.220 -9.829 0.797 1.00 80.94 196 TYR A C 1
ATOM 1503 O O . TYR A 1 196 ? 10.238 -10.558 0.757 1.00 80.94 196 TYR A O 1
ATOM 1511 N N . ARG A 1 197 ? 12.399 -10.281 1.249 1.00 72.31 197 ARG A N 1
ATOM 1512 C CA . ARG A 1 197 ? 12.552 -11.663 1.743 1.00 72.31 197 ARG A CA 1
ATOM 1513 C C . ARG A 1 197 ? 11.649 -11.971 2.940 1.00 72.31 197 ARG A C 1
ATOM 1515 O O . ARG A 1 197 ? 11.199 -13.097 3.054 1.00 72.31 197 ARG A O 1
ATOM 1522 N N . ARG A 1 198 ? 11.405 -10.985 3.806 1.00 70.50 198 ARG A N 1
ATOM 1523 C CA . ARG A 1 198 ? 10.520 -11.097 4.975 1.00 70.50 198 ARG A CA 1
ATOM 1524 C C . ARG A 1 198 ? 9.058 -10.871 4.598 1.00 70.50 198 ARG A C 1
ATOM 1526 O O . ARG A 1 198 ? 8.179 -11.483 5.178 1.00 70.50 198 ARG A O 1
ATOM 1533 N N . TYR A 1 199 ? 8.824 -10.024 3.600 1.00 65.75 199 TYR A N 1
ATOM 1534 C CA . TYR A 1 199 ? 7.500 -9.674 3.081 1.00 65.75 199 TYR A CA 1
ATOM 1535 C C . TYR A 1 199 ? 6.718 -10.875 2.542 1.00 65.75 199 TYR A C 1
ATOM 1537 O O . TYR A 1 199 ? 5.506 -10.924 2.687 1.00 65.75 199 TYR A O 1
ATOM 1545 N N . TYR A 1 200 ? 7.413 -11.836 1.924 1.00 58.50 200 TYR A N 1
ATOM 1546 C CA . TYR A 1 200 ? 6.815 -13.064 1.380 1.00 58.50 200 TYR A CA 1
ATOM 1547 C C . TYR A 1 200 ? 6.836 -14.253 2.359 1.00 58.50 200 TYR A C 1
ATOM 1549 O O . TYR A 1 200 ? 6.517 -15.366 1.955 1.00 58.50 200 TYR A O 1
ATOM 1557 N N . GLN A 1 201 ? 7.295 -14.053 3.599 1.00 48.97 201 GLN A N 1
ATOM 1558 C CA . GLN A 1 201 ? 7.439 -15.108 4.616 1.00 48.97 201 GLN A CA 1
ATOM 1559 C C . GLN A 1 201 ? 6.485 -14.942 5.810 1.00 48.97 201 GLN A C 1
ATOM 1561 O O . GLN A 1 201 ? 6.509 -15.792 6.699 1.00 48.97 201 GLN A O 1
ATOM 1566 N N . ALA A 1 202 ? 5.702 -13.860 5.843 1.00 40.69 202 ALA A N 1
ATOM 1567 C CA . ALA A 1 202 ? 4.605 -13.654 6.789 1.00 40.69 202 ALA A CA 1
ATOM 1568 C C . ALA A 1 202 ? 3.307 -14.225 6.209 1.00 40.69 202 ALA A C 1
ATOM 1570 O O . ALA A 1 202 ? 2.519 -14.777 7.005 1.00 40.69 202 ALA A O 1
#

Sequence (202 aa):
MMRITLITIGSRGDVEPFVALGKGLSEAGFRVCLASHERFRAFVTAYGLEFRPVAGDPREILQKAEGQTLLAGGRSFLRFLWNLRQIARPYAGAVLADSLAACADADLIIYGVLAFTGYHLGEYLGVPALPALLQPAGRTRAFPVISLPAGTNLGGPLNYLSHALAEQFFWQAGRPVINPWREQLGLRRLPLIGPYRRYYQA

Foldseek 3Di:
DAEEEEEFEDDCLGVVVSLVVQLVVVVVPHQYEYEYAPVCCVVSCVSVHHYFYADQHVVVLLPPPLNVVQVPPPDDPVSVLVSVLVSCVVRVVRRLVSVLVSCVRHQEYEYEPVPPSQVLSCVLNVHHYHYDYPDPLDQFQPAAPPVDDPPDHPGRVVRNVNSQVVVLSVCVSCLVPVQVVCVVSVHHRDDSSDCNVVNVVD

Radius of gyration: 17.31 Å; chains: 1; bounding box: 42×42×43 Å